Protein AF-A0A8D0H319-F1 (afdb_monomer_lite)

Foldseek 3Di:
DADDDDQDFFQKFKWFAPDQDDDDDRPDTHIDIDGDPDPVPTDGLVVSQVVNVVVRTGFADDQDPVVVVVVVVVLVVCVVVVPPPPPTDYRGQWDADPPPPPDDDDLLVRIDGNVRDPHPDHRHDVVDDPSPPPPPCVCVVCVVVVVVVVVVVVVVVVVVVVVVVVVVVVVPPDDDDDDDDDDDDDDDDDDDDD

InterPro domains:
  IPR001304 C-type lectin-like [PF00059] (44-130)
  IPR001304 C-type lectin-like [PS50041] (30-130)
  IPR001304 C-type lectin-like [SM00034] (15-154)
  IPR016186 C-type lectin-like/link domain superfamily [G3DSA:3.10.100.10] (15-141)
  IPR016187 C-type lectin fold [SSF56436] (15-132)
  IPR051505 C-type lectin domain-containing protein [PTHR14789] (16-133)

pLDDT: mean 71.06, std 17.42, range [32.75, 94.81]

Secondary structure (DSSP, 8-state):
--B---SS--SEEEEEE--S--SS-TTS-EEEEEE-SSGGG---HHHHHHHHHHTTEEEPPP--HHHHHHHHHHHHHHHHTT----S--EE-SEE--SS---S---GGGG-EETT--------BPTT--------TTHHHHHHHHHHHHHHHHHHHHHHHHHHHHHHHHHTT----------------------

Structure (mmCIF, N/CA/C/O backbone):
data_AF-A0A8D0H319-F1
#
_entry.id   AF-A0A8D0H319-F1
#
loop_
_atom_site.group_PDB
_atom_site.id
_atom_site.type_symbol
_atom_site.label_atom_id
_atom_site.label_alt_id
_atom_site.label_comp_id
_atom_site.label_asym_id
_atom_site.label_entity_id
_atom_site.label_seq_id
_atom_site.pdbx_PDB_ins_code
_atom_site.Cartn_x
_atom_site.Cartn_y
_atom_site.Cartn_z
_atom_site.occupancy
_atom_site.B_iso_or_equiv
_atom_site.auth_seq_id
_atom_site.auth_comp_id
_atom_site.auth_asym_id
_atom_site.auth_atom_id
_atom_site.pdbx_PDB_model_num
ATOM 1 N N . LEU A 1 1 ? 6.817 9.087 -1.986 1.00 65.38 1 LEU A N 1
ATOM 2 C CA . LEU A 1 1 ? 6.322 7.769 -1.561 1.00 65.38 1 LEU A CA 1
ATOM 3 C C . LEU A 1 1 ? 7.475 7.041 -0.892 1.00 65.38 1 LEU A C 1
ATOM 5 O O . LEU A 1 1 ? 8.363 6.535 -1.569 1.00 65.38 1 LEU A O 1
ATOM 9 N N . LYS A 1 2 ? 7.493 7.054 0.440 1.00 72.81 2 LYS A N 1
ATOM 10 C CA . LYS A 1 2 ? 8.379 6.196 1.229 1.00 72.81 2 LYS A CA 1
ATOM 11 C C . LYS A 1 2 ? 7.581 4.972 1.659 1.00 72.81 2 LYS A C 1
ATOM 13 O O . LYS A 1 2 ? 6.385 5.086 1.907 1.00 72.81 2 LYS A O 1
ATOM 18 N N . ILE A 1 3 ? 8.225 3.815 1.706 1.00 71.19 3 ILE A N 1
ATOM 19 C CA . ILE A 1 3 ? 7.603 2.574 2.155 1.00 71.19 3 ILE A CA 1
ATOM 20 C C . ILE A 1 3 ? 7.601 2.596 3.685 1.00 71.19 3 ILE A C 1
ATOM 22 O O . ILE A 1 3 ? 8.664 2.577 4.308 1.00 71.19 3 ILE A O 1
ATOM 26 N N . LEU A 1 4 ? 6.403 2.669 4.257 1.00 62.06 4 LEU A N 1
ATOM 27 C CA . LEU A 1 4 ? 6.129 2.711 5.688 1.00 62.06 4 LEU A CA 1
ATOM 28 C C . LEU A 1 4 ? 5.144 1.581 6.010 1.00 62.06 4 LEU A C 1
ATOM 30 O O . LEU A 1 4 ? 4.161 1.406 5.293 1.00 62.06 4 LEU A O 1
ATOM 34 N N . LEU A 1 5 ? 5.420 0.798 7.055 1.00 60.03 5 LEU A N 1
ATOM 35 C CA . LEU A 1 5 ? 4.689 -0.438 7.368 1.00 60.03 5 LEU A CA 1
ATOM 36 C C . LEU A 1 5 ? 3.999 -0.381 8.739 1.00 60.03 5 LEU A C 1
ATOM 38 O O . LEU A 1 5 ? 3.930 -1.371 9.467 1.00 60.03 5 LEU A O 1
ATOM 42 N N . LEU A 1 6 ? 3.476 0.792 9.102 1.00 50.75 6 LEU A N 1
ATOM 43 C CA . LEU A 1 6 ? 2.719 0.960 10.340 1.00 50.75 6 LEU A CA 1
ATOM 44 C C . LEU A 1 6 ? 1.409 0.156 10.312 1.00 50.75 6 LEU A C 1
ATOM 46 O O . LEU A 1 6 ? 0.763 0.013 9.282 1.00 50.75 6 LEU A O 1
ATOM 50 N N . TYR A 1 7 ? 0.984 -0.341 11.472 1.00 49.44 7 TYR A N 1
ATOM 51 C CA . TYR A 1 7 ? -0.141 -1.279 11.613 1.00 49.44 7 TYR A CA 1
ATOM 52 C C . TYR A 1 7 ? -1.536 -0.605 11.643 1.00 49.44 7 TYR A C 1
ATOM 54 O O . TYR A 1 7 ? -2.488 -1.150 12.196 1.00 49.44 7 TYR A O 1
ATOM 62 N N . TYR A 1 8 ? -1.672 0.610 11.108 1.00 51.69 8 TYR A N 1
ATOM 63 C CA . TYR A 1 8 ? -2.900 1.414 11.206 1.00 51.69 8 TYR A CA 1
ATOM 64 C C . TYR A 1 8 ? -3.661 1.455 9.878 1.00 51.69 8 TYR A C 1
ATOM 66 O O . TYR A 1 8 ? -3.083 1.221 8.829 1.00 51.69 8 TYR A O 1
ATOM 74 N N . ALA A 1 9 ? -4.968 1.732 9.898 1.00 54.22 9 ALA A N 1
ATOM 75 C CA . ALA A 1 9 ? -5.776 1.772 8.677 1.00 54.22 9 ALA A CA 1
ATOM 76 C C . ALA A 1 9 ? -5.385 2.964 7.777 1.00 54.22 9 ALA A C 1
ATOM 78 O O . ALA A 1 9 ? -5.562 4.126 8.158 1.00 54.22 9 ALA A O 1
ATOM 79 N N . PHE A 1 10 ? -4.874 2.670 6.578 1.00 60.41 10 PHE A N 1
ATOM 80 C CA . PHE A 1 10 ? -4.365 3.668 5.633 1.00 60.41 10 PHE A CA 1
ATOM 81 C C . PHE A 1 10 ? -5.505 4.446 4.956 1.00 60.41 10 PHE A C 1
ATOM 83 O O . PHE A 1 10 ? -6.653 4.000 4.883 1.00 60.41 10 PHE A O 1
ATOM 90 N N . TYR A 1 11 ? -5.188 5.647 4.473 1.00 61.09 11 TYR A N 1
ATOM 91 C CA . TYR A 1 11 ? -6.166 6.608 3.944 1.00 61.09 11 TYR A CA 1
ATOM 92 C C . TYR A 1 11 ? -6.635 6.254 2.524 1.00 61.09 11 TYR A C 1
ATOM 94 O O . TYR A 1 11 ? -7.685 6.715 2.067 1.00 61.09 11 TYR A O 1
ATOM 102 N N . ALA A 1 12 ? -5.844 5.449 1.817 1.00 67.88 12 ALA A N 1
ATOM 103 C CA . ALA A 1 12 ? -6.064 5.077 0.433 1.00 67.88 12 ALA A CA 1
ATOM 104 C C . ALA A 1 12 ? -5.345 3.775 0.072 1.00 67.88 12 ALA A C 1
ATOM 106 O O . ALA A 1 12 ? -4.481 3.292 0.802 1.00 67.88 12 ALA A O 1
ATOM 107 N N . LEU A 1 13 ? -5.672 3.249 -1.104 1.00 81.12 13 LEU A N 1
ATOM 108 C CA . LEU A 1 13 ? -4.953 2.161 -1.759 1.00 81.12 13 LEU A CA 1
ATOM 109 C C . LEU A 1 13 ? -4.590 2.551 -3.193 1.00 81.12 13 LEU A C 1
ATOM 111 O O . LEU A 1 13 ? -5.283 3.352 -3.830 1.00 81.12 13 LEU A O 1
ATOM 115 N N . LEU A 1 14 ? -3.484 1.996 -3.681 1.00 80.19 14 LEU A N 1
ATOM 116 C CA . LEU A 1 14 ? -2.941 2.257 -5.007 1.00 80.19 14 LEU A CA 1
ATOM 117 C C . LEU A 1 14 ? -2.775 0.928 -5.747 1.00 80.19 14 LEU A C 1
ATOM 119 O O . LEU A 1 14 ? -1.903 0.123 -5.421 1.00 80.19 14 LEU A O 1
ATOM 123 N N . CYS A 1 15 ? -3.633 0.701 -6.740 1.00 85.31 15 CYS A N 1
ATOM 124 C CA . CYS A 1 15 ? -3.615 -0.495 -7.570 1.00 85.31 15 CYS A CA 1
ATOM 125 C C . CYS A 1 15 ? -2.790 -0.266 -8.838 1.00 85.31 15 CYS A C 1
ATOM 127 O O . CYS A 1 15 ? -2.981 0.744 -9.521 1.00 85.31 15 CYS A O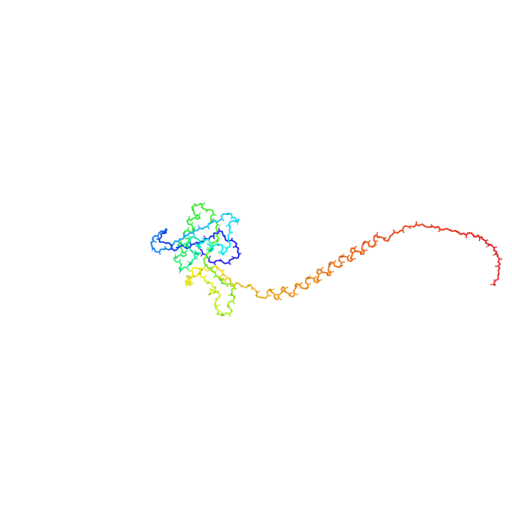 1
ATOM 129 N N . SER A 1 16 ? -1.960 -1.240 -9.211 1.00 80.50 16 SER A N 1
ATOM 130 C CA . SER A 1 16 ? -1.512 -1.416 -10.591 1.00 80.50 16 SER A CA 1
ATOM 131 C C . SER A 1 16 ? -2.492 -2.339 -11.329 1.00 80.50 16 SER A C 1
ATOM 133 O O . SER A 1 16 ? -2.863 -3.396 -10.821 1.00 80.50 16 SER A O 1
ATOM 135 N N . GLN A 1 17 ? -2.942 -1.969 -12.529 1.00 76.06 17 GLN A N 1
ATOM 136 C CA . GLN A 1 17 ? -3.758 -2.851 -13.377 1.00 76.06 17 GLN A CA 1
ATOM 137 C C . GLN A 1 17 ? -2.939 -3.370 -14.562 1.00 76.06 17 GLN A C 1
ATOM 139 O O . GLN A 1 17 ? -2.165 -2.637 -15.178 1.00 76.06 17 GLN A O 1
ATOM 144 N N . LYS A 1 18 ? -3.160 -4.635 -14.934 1.00 60.38 18 LYS A N 1
ATOM 145 C CA . LYS A 1 18 ? -2.538 -5.277 -16.108 1.00 60.38 18 LYS A CA 1
ATOM 146 C C . LYS A 1 18 ? -3.362 -5.029 -17.386 1.00 60.38 18 LYS A C 1
ATOM 148 O O . LYS A 1 18 ? -3.588 -5.943 -18.171 1.00 60.38 18 LYS A O 1
ATOM 153 N N . SER A 1 19 ? -3.844 -3.797 -17.569 1.00 50.00 19 SER A N 1
ATOM 154 C CA . SER A 1 19 ? -4.637 -3.372 -18.732 1.00 50.00 19 SER A CA 1
ATOM 155 C C . SER A 1 19 ? -3.771 -2.650 -19.770 1.00 50.00 19 SER A C 1
ATOM 157 O O . SER A 1 19 ? -2.810 -1.966 -19.425 1.00 50.00 19 SER A O 1
ATOM 159 N N . PHE A 1 20 ? -4.131 -2.782 -21.049 1.00 50.00 20 PHE A N 1
ATOM 160 C CA . PHE A 1 20 ? -3.401 -2.216 -22.190 1.00 50.00 20 PHE A CA 1
ATOM 161 C C . PHE A 1 20 ? -3.622 -0.703 -22.406 1.00 50.00 20 PHE A C 1
ATOM 163 O O . PHE A 1 20 ? -3.034 -0.134 -23.325 1.00 50.00 20 PHE A O 1
ATOM 170 N N . VAL A 1 21 ? -4.477 -0.043 -21.611 1.00 49.88 21 VAL A N 1
ATOM 171 C CA . VAL A 1 21 ? -4.874 1.364 -21.817 1.00 49.88 21 VAL A CA 1
ATOM 172 C C . VAL A 1 21 ? -4.879 2.143 -20.502 1.00 49.88 21 VAL A C 1
ATOM 174 O O . VAL A 1 21 ? -5.830 2.020 -19.737 1.00 49.88 21 VAL A O 1
ATOM 177 N N . CYS A 1 22 ? -3.875 3.004 -20.285 1.00 62.47 22 CYS A N 1
ATOM 178 C CA . CYS A 1 22 ? -3.879 4.034 -19.235 1.00 62.47 22 CYS A CA 1
ATOM 179 C C . CYS A 1 22 ? -3.108 5.309 -19.607 1.00 62.47 22 CYS A C 1
ATOM 181 O O . CYS A 1 22 ? -2.434 5.377 -20.634 1.00 62.47 22 CYS A O 1
ATOM 183 N N . TYR A 1 23 ? -3.257 6.330 -18.752 1.00 49.00 23 TYR A N 1
ATOM 184 C CA . TYR A 1 23 ? -2.678 7.673 -18.865 1.00 49.00 23 TYR A CA 1
ATOM 185 C C . TYR A 1 23 ? -1.184 7.667 -19.252 1.00 49.00 23 TYR A C 1
ATOM 187 O O . TYR A 1 23 ? -0.314 7.475 -18.408 1.00 49.00 23 TYR A O 1
ATOM 195 N N . GLY A 1 24 ? -0.891 7.982 -20.517 1.00 52.31 24 GLY A N 1
ATOM 196 C CA . GLY A 1 24 ? 0.459 8.320 -20.980 1.00 52.31 24 GLY A CA 1
ATOM 197 C C . GLY A 1 24 ? 1.301 7.153 -21.508 1.00 52.31 24 GLY A C 1
ATOM 198 O O . GLY A 1 24 ? 2.226 6.691 -20.842 1.00 52.31 24 GLY A O 1
ATOM 199 N N . ASN A 1 25 ? 1.077 6.831 -22.788 1.00 53.78 25 ASN A N 1
ATOM 200 C CA . ASN A 1 25 ? 1.896 5.979 -23.663 1.00 53.78 25 ASN A CA 1
ATOM 201 C C . ASN A 1 25 ? 2.034 4.499 -23.243 1.00 53.78 25 ASN A C 1
ATOM 203 O O . ASN A 1 25 ? 2.147 4.146 -22.075 1.00 53.78 25 ASN A O 1
ATOM 207 N N . SER A 1 26 ? 2.129 3.617 -24.240 1.00 56.34 26 SER A N 1
ATOM 208 C CA . SER A 1 26 ? 2.144 2.144 -24.133 1.00 56.34 26 SER A CA 1
ATOM 209 C C . SER A 1 26 ? 3.380 1.515 -23.452 1.00 56.34 26 SER A C 1
ATOM 211 O O . SER A 1 26 ? 3.696 0.353 -23.694 1.00 56.34 26 SER A O 1
ATOM 213 N N . ARG A 1 27 ? 4.103 2.271 -22.616 1.00 60.62 27 ARG A N 1
ATOM 214 C CA . ARG A 1 27 ? 5.290 1.823 -21.864 1.00 60.62 27 ARG A CA 1
ATOM 215 C C . ARG A 1 27 ? 5.085 1.746 -20.349 1.00 60.62 27 ARG A C 1
ATOM 217 O O . ARG A 1 27 ? 5.950 1.192 -19.680 1.00 60.62 27 ARG A O 1
ATOM 224 N N . HIS A 1 28 ? 3.988 2.283 -19.814 1.00 63.69 28 HIS A N 1
ATOM 225 C CA . HIS A 1 28 ? 3.706 2.271 -18.376 1.00 63.69 28 HIS A CA 1
ATOM 226 C C . HIS A 1 28 ? 2.444 1.451 -18.080 1.00 63.69 28 HIS A C 1
ATOM 228 O O . HIS A 1 28 ? 1.489 1.519 -18.860 1.00 63.69 28 HIS A O 1
ATOM 234 N N . PRO A 1 29 ? 2.415 0.675 -16.982 1.00 68.31 29 PRO A N 1
ATOM 235 C CA . PRO A 1 29 ? 1.207 -0.011 -16.557 1.00 68.31 29 PRO A CA 1
ATOM 236 C C . PRO A 1 29 ? 0.161 0.987 -16.044 1.00 68.31 29 PRO A C 1
ATOM 238 O O . PRO A 1 29 ? 0.439 2.152 -15.759 1.00 68.31 29 PRO A O 1
ATOM 241 N N . CYS A 1 30 ? -1.070 0.509 -15.923 1.00 79.38 30 CYS A N 1
ATOM 242 C CA . CYS A 1 30 ? -2.172 1.282 -15.376 1.00 79.38 30 CYS A CA 1
ATOM 243 C C . CYS A 1 30 ? -2.041 1.507 -13.872 1.00 79.38 30 CYS A C 1
ATOM 245 O O . CYS A 1 30 ? -1.758 0.556 -13.147 1.00 79.38 30 CYS A O 1
ATOM 247 N N . TYR A 1 31 ? -2.388 2.705 -13.394 1.00 83.12 31 TYR A N 1
ATOM 248 C CA . TYR A 1 31 ? -2.480 3.014 -11.965 1.00 83.12 31 TYR A CA 1
ATOM 249 C C . TYR A 1 31 ? -3.856 3.587 -11.607 1.00 83.12 31 TYR A C 1
ATOM 251 O O . TYR A 1 31 ? -4.344 4.508 -12.264 1.00 83.12 31 TYR A O 1
ATOM 259 N N . LYS A 1 32 ? -4.469 3.061 -10.541 1.00 83.88 32 LYS A N 1
ATOM 260 C CA . LYS A 1 32 ? -5.752 3.519 -9.983 1.00 83.88 32 LYS A CA 1
ATOM 261 C C . LYS A 1 32 ? -5.588 3.780 -8.487 1.00 83.88 32 LYS A C 1
ATOM 263 O O . LYS A 1 32 ? -5.103 2.918 -7.761 1.00 83.88 32 LYS A O 1
ATOM 268 N N . ILE A 1 33 ? -6.019 4.952 -8.027 1.00 80.50 33 ILE A N 1
ATOM 269 C CA . ILE A 1 33 ? -6.049 5.319 -6.604 1.00 80.50 33 ILE A CA 1
ATOM 270 C C . ILE A 1 33 ? -7.496 5.249 -6.124 1.00 80.50 33 ILE A C 1
ATOM 272 O O . ILE A 1 33 ? -8.379 5.822 -6.763 1.00 80.50 33 ILE A O 1
ATOM 276 N N . ALA A 1 34 ? -7.735 4.604 -4.984 1.00 79.56 34 ALA A N 1
ATOM 277 C CA . ALA A 1 34 ? -8.986 4.732 -4.244 1.00 79.56 34 ALA A CA 1
ATOM 278 C C . ALA A 1 34 ? -8.697 5.403 -2.896 1.00 79.56 34 ALA A C 1
ATOM 280 O O . ALA A 1 34 ? -7.918 4.882 -2.100 1.00 79.56 34 ALA A O 1
ATOM 281 N N . TYR A 1 35 ? -9.301 6.571 -2.664 1.00 76.25 35 TYR A N 1
ATOM 282 C CA . TYR A 1 35 ? -9.123 7.386 -1.460 1.00 76.25 35 TYR A CA 1
ATOM 283 C C . TYR A 1 35 ? -10.417 7.425 -0.640 1.00 76.25 35 TYR A C 1
ATOM 285 O O . TYR A 1 35 ? -11.501 7.621 -1.195 1.00 76.25 35 TYR A O 1
ATOM 293 N N . PHE A 1 36 ? -10.303 7.268 0.680 1.00 74.12 36 PHE A N 1
ATOM 294 C CA . PHE A 1 36 ? -11.441 7.190 1.594 1.00 74.12 36 PHE A CA 1
ATOM 295 C C . PHE A 1 36 ? -11.403 8.349 2.602 1.00 74.12 36 PHE A C 1
ATOM 297 O O . PHE A 1 36 ? -10.710 8.293 3.618 1.00 74.12 36 PHE A O 1
ATOM 304 N N . GLN A 1 37 ? -12.183 9.403 2.317 1.00 69.56 37 GLN A N 1
ATOM 305 C CA . GLN A 1 37 ? -12.374 10.542 3.231 1.00 69.56 37 GLN A CA 1
ATOM 306 C C . GLN A 1 37 ? -12.919 10.085 4.591 1.00 69.56 37 GLN A C 1
ATOM 308 O O . GLN A 1 37 ? -12.408 10.481 5.638 1.00 69.56 37 GLN A O 1
ATOM 313 N N . ASP A 1 38 ? -13.937 9.225 4.566 1.00 71.69 38 ASP A N 1
ATOM 314 C CA . ASP A 1 38 ? -14.561 8.670 5.762 1.00 71.69 38 ASP A CA 1
ATOM 315 C C . ASP A 1 38 ? -13.682 7.579 6.395 1.00 71.69 38 ASP A C 1
ATOM 317 O O . ASP A 1 38 ? -13.309 6.599 5.744 1.00 71.69 38 ASP A O 1
ATOM 321 N N . LEU A 1 39 ? -13.400 7.740 7.691 1.00 72.12 39 LEU A N 1
ATOM 322 C CA . LEU A 1 39 ? -12.718 6.762 8.540 1.00 72.12 39 LEU A CA 1
ATOM 323 C C . LEU A 1 39 ? -13.411 5.392 8.519 1.00 72.12 39 LEU A C 1
ATOM 325 O O . LEU A 1 39 ? -12.718 4.378 8.518 1.00 72.12 39 LEU A O 1
ATOM 329 N N . SER A 1 40 ? -14.748 5.353 8.446 1.00 76.25 40 SER A N 1
ATOM 330 C CA . SER A 1 40 ? -15.532 4.108 8.435 1.00 76.25 40 SER A CA 1
ATOM 331 C C . SER A 1 40 ? -15.296 3.246 7.188 1.00 76.25 40 SER A C 1
ATOM 333 O O . SER A 1 40 ? -15.541 2.042 7.204 1.00 76.25 40 SER A O 1
ATOM 335 N N . ARG A 1 41 ? -14.804 3.865 6.106 1.00 77.31 41 ARG A N 1
ATOM 336 C CA . ARG A 1 41 ? -14.565 3.234 4.803 1.00 77.31 41 ARG A CA 1
ATOM 337 C C . ARG A 1 41 ? -13.104 2.862 4.569 1.00 77.31 41 ARG A C 1
ATOM 339 O O . ARG A 1 41 ? -12.782 2.362 3.493 1.00 77.31 41 ARG A O 1
ATOM 346 N N . ARG A 1 42 ? -12.218 3.124 5.534 1.00 81.50 42 ARG A N 1
ATOM 347 C CA . ARG A 1 42 ? -10.820 2.692 5.459 1.00 81.50 42 ARG A CA 1
ATOM 348 C C . ARG A 1 42 ? -10.730 1.200 5.718 1.00 81.50 42 ARG A C 1
ATOM 350 O O . ARG A 1 42 ? -11.482 0.642 6.509 1.00 81.50 42 ARG A O 1
ATOM 357 N N . VAL A 1 43 ? -9.793 0.570 5.029 1.00 83.31 43 VAL A N 1
ATOM 358 C CA . VAL A 1 43 ? -9.690 -0.884 4.944 1.00 83.31 43 VAL A CA 1
ATOM 359 C C . VAL A 1 43 ? -8.303 -1.355 5.370 1.00 83.31 43 VAL A C 1
ATOM 361 O O . VAL A 1 43 ? -7.327 -0.604 5.281 1.00 83.31 43 VAL A O 1
ATOM 364 N N . GLY A 1 44 ? -8.214 -2.594 5.852 1.00 86.06 44 GLY A N 1
ATOM 365 C CA . GLY A 1 44 ? -6.942 -3.246 6.138 1.00 86.06 44 GLY A CA 1
ATOM 366 C C . GLY A 1 44 ? -6.198 -3.642 4.861 1.00 86.06 44 GLY A C 1
ATOM 367 O O . GLY A 1 44 ? -6.676 -3.453 3.740 1.00 86.06 44 GLY A O 1
ATOM 368 N N . PHE A 1 45 ? -4.997 -4.195 5.033 1.00 86.50 45 PHE A N 1
ATOM 369 C CA . PHE A 1 45 ? -4.141 -4.596 3.916 1.00 86.50 45 PHE A CA 1
ATOM 370 C C . PHE A 1 45 ? -4.796 -5.664 3.023 1.00 86.50 45 PHE A C 1
ATOM 372 O O . PHE A 1 45 ? -4.691 -5.600 1.799 1.00 86.50 45 PHE A O 1
ATOM 379 N N . GLN A 1 46 ? -5.469 -6.653 3.623 1.00 88.88 46 GLN A N 1
ATOM 380 C CA . GLN A 1 46 ? -6.049 -7.781 2.884 1.00 88.88 46 GLN A CA 1
ATOM 381 C C . GLN A 1 46 ? -7.274 -7.351 2.078 1.00 88.88 46 GLN A C 1
ATOM 383 O O . GLN A 1 46 ? -7.417 -7.713 0.915 1.00 88.88 46 GLN A O 1
ATOM 388 N N . GLU A 1 47 ? -8.117 -6.506 2.660 1.00 89.88 47 GLU A N 1
ATOM 389 C CA . GLU A 1 47 ? -9.272 -5.914 1.996 1.00 89.88 47 GLU A CA 1
ATOM 390 C C . GLU A 1 47 ? -8.831 -4.959 0.873 1.00 89.88 47 GLU A C 1
ATOM 392 O O . GLU A 1 47 ? -9.414 -4.964 -0.212 1.00 89.88 47 GLU A O 1
ATOM 397 N N . ALA A 1 48 ? -7.758 -4.184 1.087 1.00 89.31 48 ALA A N 1
ATOM 398 C CA . ALA A 1 48 ? -7.171 -3.333 0.053 1.00 89.31 48 ALA A CA 1
ATOM 399 C C . ALA A 1 48 ? -6.606 -4.149 -1.122 1.00 89.31 48 ALA A C 1
ATOM 401 O O . ALA A 1 48 ? -6.800 -3.791 -2.286 1.00 89.31 48 ALA A O 1
ATOM 402 N N . ARG A 1 49 ? -5.945 -5.272 -0.817 1.00 91.12 49 ARG A N 1
ATOM 403 C CA . ARG A 1 49 ? -5.467 -6.242 -1.805 1.00 91.12 49 ARG A CA 1
ATOM 404 C C . ARG A 1 49 ? -6.626 -6.808 -2.622 1.00 91.12 49 ARG A C 1
ATOM 406 O O . ARG A 1 49 ? -6.595 -6.727 -3.849 1.00 91.12 49 ARG A O 1
ATOM 413 N N . GLN A 1 50 ? -7.651 -7.317 -1.943 1.00 92.38 50 GLN A N 1
ATOM 414 C CA . GLN A 1 50 ? -8.826 -7.907 -2.574 1.00 92.38 50 GLN A CA 1
ATOM 415 C C . GLN A 1 50 ? -9.560 -6.896 -3.470 1.00 92.38 50 GLN A C 1
ATOM 417 O O . GLN A 1 50 ? -9.995 -7.254 -4.560 1.00 92.38 50 GLN A O 1
ATOM 422 N N . ALA A 1 51 ? -9.649 -5.624 -3.064 1.00 90.12 51 ALA A N 1
ATOM 423 C CA . ALA A 1 51 ? -10.245 -4.568 -3.882 1.00 90.12 51 ALA A CA 1
ATOM 424 C C . ALA A 1 51 ? -9.508 -4.374 -5.223 1.00 90.12 51 ALA A C 1
ATOM 426 O O . ALA A 1 51 ? -10.157 -4.286 -6.266 1.00 90.12 51 ALA A O 1
ATOM 427 N N . CYS A 1 52 ? -8.169 -4.372 -5.225 1.00 89.75 52 CYS A N 1
ATOM 428 C CA . CYS A 1 52 ? -7.398 -4.311 -6.470 1.00 89.75 52 CYS A CA 1
ATOM 429 C C . CYS A 1 52 ? -7.547 -5.578 -7.327 1.00 89.75 52 CYS A C 1
ATOM 431 O O . CYS A 1 52 ? -7.602 -5.473 -8.551 1.00 89.75 52 CYS A O 1
ATOM 433 N N . GLU A 1 53 ? -7.612 -6.760 -6.705 1.00 92.19 53 GLU A N 1
ATOM 434 C CA . GLU A 1 53 ? -7.780 -8.044 -7.404 1.00 92.19 53 GLU A CA 1
ATOM 435 C C . GLU A 1 53 ? -9.167 -8.157 -8.071 1.00 92.19 53 GLU A C 1
ATOM 437 O O . GLU A 1 53 ? -9.259 -8.604 -9.215 1.00 92.19 53 GLU A O 1
ATOM 442 N N . ILE A 1 54 ? -10.234 -7.668 -7.421 1.00 90.12 54 ILE A N 1
ATOM 443 C CA . ILE A 1 54 ? -11.593 -7.567 -7.996 1.00 90.12 54 ILE A CA 1
ATOM 444 C C . ILE A 1 54 ? -11.612 -6.654 -9.235 1.00 90.12 54 ILE A C 1
ATOM 446 O O . ILE A 1 54 ? -12.278 -6.962 -10.221 1.00 90.12 54 ILE A O 1
ATOM 450 N N . ASP A 1 55 ? -10.843 -5.563 -9.212 1.00 86.88 55 ASP A N 1
ATOM 451 C CA . ASP A 1 55 ? -10.669 -4.628 -10.332 1.00 86.88 55 ASP A CA 1
ATOM 452 C C . ASP A 1 55 ? -9.746 -5.163 -11.459 1.00 86.88 55 ASP A C 1
ATOM 454 O O . ASP A 1 55 ? -9.381 -4.409 -12.367 1.00 86.88 55 ASP A O 1
ATOM 458 N N . GLY A 1 56 ? -9.320 -6.434 -11.414 1.00 88.06 56 GLY A N 1
ATOM 459 C CA . GLY A 1 56 ? -8.416 -7.036 -12.407 1.00 88.06 56 GLY A CA 1
ATOM 460 C C . GLY A 1 56 ? -6.963 -6.541 -12.326 1.00 88.06 56 GLY A C 1
ATOM 461 O O . GLY A 1 56 ? -6.201 -6.655 -13.291 1.00 88.06 56 GLY A O 1
ATOM 462 N N . GLY A 1 57 ? -6.577 -5.958 -11.191 1.00 88.88 57 GLY A N 1
ATOM 463 C CA . GLY A 1 57 ? -5.227 -5.493 -10.896 1.00 88.88 57 GLY A CA 1
ATOM 464 C C . GLY A 1 57 ? -4.603 -6.200 -9.694 1.00 88.88 57 GLY A C 1
ATOM 465 O O . GLY A 1 57 ? -4.974 -7.307 -9.319 1.00 88.88 57 GLY A O 1
ATOM 466 N N . ALA A 1 58 ? -3.626 -5.536 -9.090 1.00 91.75 58 ALA A N 1
ATOM 467 C CA . ALA A 1 58 ? -3.025 -5.879 -7.808 1.00 91.75 58 ALA A CA 1
ATOM 468 C C . ALA A 1 58 ? -2.655 -4.580 -7.074 1.00 91.75 58 ALA A C 1
ATOM 470 O O . ALA A 1 58 ? -2.648 -3.508 -7.680 1.00 91.75 58 ALA A O 1
ATOM 471 N N . LEU A 1 59 ? -2.335 -4.643 -5.781 1.00 92.19 59 LEU A N 1
ATOM 472 C CA . LEU A 1 59 ? -1.697 -3.504 -5.111 1.00 92.19 59 LEU A CA 1
ATOM 473 C C . LEU A 1 59 ? -0.323 -3.222 -5.744 1.00 92.19 59 LEU A C 1
ATOM 475 O O . LEU A 1 59 ? 0.395 -4.152 -6.114 1.00 92.19 59 LEU A O 1
ATOM 479 N N . LEU A 1 60 ? 0.044 -1.943 -5.846 1.00 91.31 60 LEU A N 1
ATOM 480 C CA . LEU A 1 60 ? 1.219 -1.480 -6.587 1.00 91.31 60 LEU A CA 1
ATOM 481 C C . LEU A 1 60 ? 2.527 -2.161 -6.154 1.00 91.31 60 LEU A C 1
ATOM 483 O O . LEU A 1 60 ? 2.951 -2.026 -5.006 1.00 91.31 60 LEU A O 1
ATOM 487 N N . SER A 1 61 ? 3.219 -2.774 -7.113 1.00 90.75 61 SER A N 1
ATOM 488 C CA . SER A 1 61 ? 4.648 -3.082 -7.031 1.00 90.75 61 SER A CA 1
ATOM 489 C C . SER A 1 61 ? 5.491 -1.891 -7.487 1.00 90.75 61 SER A C 1
ATOM 491 O O . SER A 1 61 ? 5.187 -1.332 -8.535 1.00 90.75 61 SER A O 1
ATOM 493 N N . LEU A 1 62 ? 6.582 -1.554 -6.793 1.00 88.31 62 LEU A N 1
ATOM 494 C CA . LEU A 1 62 ? 7.579 -0.605 -7.310 1.00 88.31 62 LEU A CA 1
ATOM 495 C C . LEU A 1 62 ? 8.772 -1.357 -7.908 1.00 88.31 62 LEU A C 1
ATOM 497 O O . LEU A 1 62 ? 9.430 -2.143 -7.223 1.00 88.31 62 LEU A O 1
ATOM 501 N N . GLN A 1 63 ? 9.072 -1.097 -9.177 1.00 87.31 63 GLN A N 1
ATOM 502 C CA . GLN A 1 63 ? 10.140 -1.734 -9.951 1.00 87.31 63 GLN A CA 1
ATOM 503 C C . GLN A 1 63 ? 11.379 -0.845 -10.110 1.00 87.31 63 GLN A C 1
ATOM 505 O O . GLN A 1 63 ? 12.478 -1.358 -10.311 1.00 87.31 63 GLN A O 1
ATOM 510 N N . SER A 1 64 ? 11.231 0.481 -10.009 1.00 88.50 64 SER A N 1
ATOM 511 C CA . SER A 1 64 ? 12.343 1.427 -10.169 1.00 88.50 64 SER A CA 1
ATOM 512 C C . SER A 1 64 ? 12.104 2.783 -9.496 1.00 88.50 64 SER A C 1
ATOM 514 O O . SER A 1 64 ? 10.969 3.182 -9.233 1.00 88.50 64 SER A O 1
ATOM 516 N N . GLU A 1 65 ? 13.184 3.546 -9.315 1.00 90.06 65 GLU A N 1
ATOM 517 C CA . GLU A 1 65 ? 13.132 4.947 -8.877 1.00 90.06 65 GLU A CA 1
ATOM 518 C C . GLU A 1 65 ? 12.358 5.840 -9.868 1.00 90.06 65 GLU A C 1
ATOM 520 O O . GLU A 1 65 ? 11.673 6.778 -9.464 1.00 90.06 65 GLU A O 1
ATOM 525 N N . ALA A 1 66 ? 12.428 5.539 -11.170 1.00 87.50 66 ALA A N 1
ATOM 526 C CA . ALA A 1 66 ? 11.701 6.274 -12.205 1.00 87.50 66 ALA A CA 1
ATOM 527 C C . ALA A 1 66 ? 10.180 6.071 -12.089 1.00 87.50 66 ALA A C 1
ATOM 529 O O . ALA A 1 66 ? 9.423 7.039 -12.156 1.00 87.50 66 ALA A O 1
ATOM 530 N N . GLU A 1 67 ? 9.740 4.833 -11.847 1.00 86.25 67 GLU A N 1
ATOM 531 C CA . GLU A 1 67 ? 8.338 4.519 -11.556 1.00 86.25 67 GLU A CA 1
ATOM 532 C C . GLU A 1 67 ? 7.875 5.198 -10.263 1.00 86.25 67 GLU A C 1
ATOM 534 O O . GLU A 1 67 ? 6.824 5.835 -10.243 1.00 86.25 67 GLU A O 1
ATOM 539 N N . GLN A 1 68 ? 8.682 5.152 -9.198 1.00 86.75 68 GLN A N 1
ATOM 540 C CA . GLN A 1 68 ? 8.342 5.841 -7.956 1.00 86.75 68 GLN A CA 1
ATOM 541 C C . GLN A 1 68 ? 8.157 7.351 -8.168 1.00 86.75 68 GLN A C 1
ATOM 543 O O . GLN A 1 68 ? 7.168 7.908 -7.697 1.00 86.75 68 GLN A O 1
ATOM 548 N N . LYS A 1 69 ? 9.059 8.012 -8.906 1.00 87.12 69 LYS A N 1
ATOM 549 C CA . LYS A 1 69 ? 8.946 9.444 -9.232 1.00 87.12 69 LYS A CA 1
ATOM 550 C C . LYS A 1 69 ? 7.698 9.754 -10.063 1.00 87.12 69 LYS A C 1
ATOM 552 O O . LYS A 1 69 ? 7.069 10.789 -9.851 1.00 87.12 69 LYS A O 1
ATOM 557 N N . LEU A 1 70 ? 7.303 8.865 -10.979 1.00 85.56 70 LEU A N 1
ATOM 558 C CA . LEU A 1 70 ? 6.046 8.982 -11.727 1.00 85.56 70 LEU A CA 1
ATOM 559 C C . LEU A 1 70 ? 4.842 8.962 -10.773 1.00 85.56 70 LEU A C 1
ATOM 561 O O . LEU A 1 70 ? 4.007 9.866 -10.830 1.00 85.56 70 LEU A O 1
ATOM 565 N N . ILE A 1 71 ? 4.789 7.988 -9.859 1.00 84.19 71 ILE A N 1
ATOM 566 C CA . ILE A 1 71 ? 3.729 7.875 -8.848 1.00 84.19 71 ILE A CA 1
ATOM 567 C C . ILE A 1 71 ? 3.711 9.096 -7.917 1.00 84.19 71 ILE A C 1
ATOM 569 O O . ILE A 1 71 ? 2.653 9.668 -7.674 1.00 84.19 71 ILE A O 1
ATOM 573 N N . GLU A 1 72 ? 4.866 9.553 -7.437 1.00 84.00 72 GLU A N 1
ATOM 574 C CA . GLU A 1 72 ? 4.982 10.751 -6.595 1.00 84.00 72 GLU A CA 1
ATOM 575 C C . GLU A 1 72 ? 4.434 12.005 -7.280 1.00 84.00 72 GLU A C 1
ATOM 577 O O . GLU A 1 72 ? 3.665 12.751 -6.673 1.00 84.00 72 GLU A O 1
ATOM 582 N N . ASN A 1 73 ? 4.773 12.211 -8.553 1.00 83.25 73 ASN A N 1
ATOM 583 C CA . ASN A 1 73 ? 4.265 13.331 -9.339 1.00 83.25 73 ASN A CA 1
ATOM 584 C C . ASN A 1 73 ? 2.749 13.220 -9.581 1.00 83.25 73 ASN A C 1
ATOM 586 O O . ASN A 1 73 ? 2.040 14.223 -9.494 1.00 83.25 73 ASN A O 1
ATOM 590 N N . MET A 1 74 ? 2.233 12.011 -9.835 1.00 80.31 74 MET A N 1
ATOM 591 C CA . MET A 1 74 ? 0.793 11.756 -9.966 1.00 80.31 74 MET A CA 1
ATOM 592 C C . MET A 1 74 ? 0.041 12.103 -8.673 1.00 80.31 74 MET A C 1
ATOM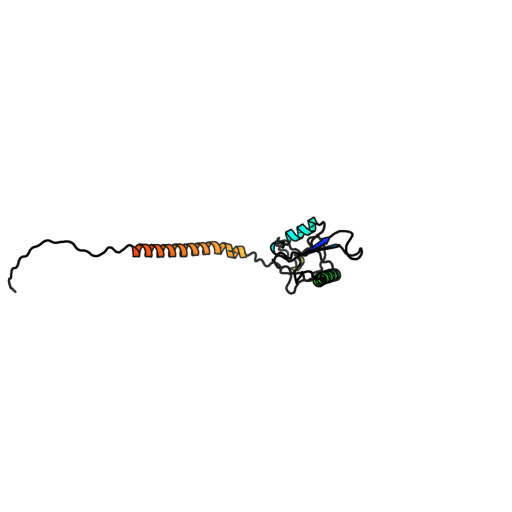 594 O O . MET A 1 74 ? -0.956 12.824 -8.723 1.00 80.31 74 MET A O 1
ATOM 598 N N . LEU A 1 75 ? 0.545 11.655 -7.519 1.00 79.31 75 LEU A N 1
ATOM 599 C CA . LEU A 1 75 ? -0.030 11.956 -6.205 1.00 79.31 75 LEU A CA 1
ATOM 600 C C . LEU A 1 75 ? -0.026 13.465 -5.920 1.00 79.31 75 LEU A C 1
ATOM 602 O O . LEU A 1 75 ? -1.071 14.027 -5.597 1.00 79.31 75 LEU A O 1
ATOM 606 N N . GLN A 1 76 ? 1.103 14.150 -6.135 1.00 79.38 76 GLN A N 1
ATOM 607 C CA . GLN A 1 76 ? 1.193 15.604 -5.950 1.00 79.38 76 GLN A CA 1
ATOM 608 C C . GLN A 1 76 ? 0.216 16.386 -6.837 1.00 79.38 76 GLN A C 1
ATOM 610 O O . GLN A 1 76 ? -0.332 17.398 -6.401 1.00 79.38 76 GLN A O 1
ATOM 615 N N . ASN A 1 77 ? -0.000 15.952 -8.081 1.00 77.81 77 ASN A N 1
ATOM 616 C CA . ASN A 1 77 ? -0.937 16.614 -8.990 1.00 77.81 77 ASN A CA 1
ATOM 617 C C . ASN A 1 77 ? -2.390 16.493 -8.504 1.00 77.81 77 ASN A C 1
ATOM 619 O O . ASN A 1 77 ? -3.146 17.455 -8.628 1.00 77.81 77 ASN A O 1
ATOM 623 N N . LEU A 1 78 ? -2.761 15.364 -7.892 1.00 73.00 78 LEU A N 1
ATOM 624 C CA . LEU A 1 78 ? -4.087 15.162 -7.297 1.00 73.00 78 LEU A CA 1
ATOM 625 C C . LEU A 1 78 ? -4.290 15.986 -6.016 1.00 73.00 78 LEU A C 1
ATOM 627 O O . LEU A 1 78 ? -5.367 16.545 -5.817 1.00 73.00 78 LEU A O 1
ATOM 631 N N . THR A 1 79 ? -3.259 16.133 -5.178 1.00 69.19 79 THR A N 1
ATOM 632 C CA . THR A 1 79 ? -3.305 17.048 -4.022 1.00 69.19 79 THR A CA 1
ATOM 633 C C . THR A 1 79 ? -3.436 18.509 -4.477 1.00 69.19 79 THR A C 1
ATOM 635 O O . THR A 1 79 ? -4.216 19.272 -3.911 1.00 69.19 79 THR A O 1
ATOM 638 N N . LYS A 1 80 ? -2.739 18.907 -5.553 1.00 69.12 80 LYS A N 1
ATOM 639 C CA . LYS A 1 80 ? -2.833 20.263 -6.134 1.00 69.12 80 LYS A CA 1
ATOM 640 C C . LYS A 1 80 ? -4.186 20.558 -6.788 1.00 69.12 80 LYS A C 1
ATOM 642 O O . LYS A 1 80 ? -4.583 21.718 -6.822 1.00 69.12 80 LYS A O 1
ATOM 647 N N . SER A 1 81 ? -4.913 19.553 -7.281 1.00 64.69 81 SER A N 1
ATOM 648 C CA . SER A 1 81 ? -6.217 19.741 -7.938 1.00 64.69 81 SER A CA 1
ATOM 649 C C . SER A 1 81 ? -7.392 19.927 -6.963 1.00 64.69 81 SER A C 1
ATOM 651 O O . SER A 1 81 ? -8.536 19.665 -7.329 1.00 64.69 81 SER A O 1
ATOM 653 N N . GLY A 1 82 ? -7.131 20.325 -5.713 1.00 54.53 82 GLY A N 1
ATOM 654 C CA . GLY A 1 82 ? -8.157 20.548 -4.689 1.00 54.53 82 GLY A CA 1
ATOM 655 C C . GLY A 1 82 ? -8.760 19.272 -4.093 1.00 54.53 82 GLY A C 1
ATOM 656 O O . GLY A 1 82 ? -9.743 19.353 -3.358 1.00 54.53 82 GLY A O 1
ATOM 657 N N . SER A 1 83 ? -8.194 18.095 -4.380 1.00 57.12 83 SER A N 1
ATOM 658 C CA . SER A 1 83 ? -8.606 16.867 -3.702 1.00 57.12 83 SER A CA 1
ATOM 659 C C . SER A 1 83 ? -8.069 16.867 -2.271 1.00 57.12 83 SER A C 1
ATOM 661 O O . SER A 1 83 ? -6.883 17.107 -2.054 1.00 57.12 83 SER A O 1
ATOM 663 N N . LEU A 1 84 ? -8.924 16.543 -1.295 1.00 54.03 84 LEU A N 1
ATOM 664 C CA . LEU A 1 84 ? -8.624 16.478 0.149 1.00 54.03 84 LEU A CA 1
ATOM 665 C C . LEU A 1 84 ? -7.649 15.344 0.551 1.00 54.03 84 LEU A C 1
ATOM 667 O O . LEU A 1 84 ? -7.660 14.880 1.687 1.00 54.03 84 LEU A O 1
ATOM 671 N N . ILE A 1 85 ? -6.785 14.900 -0.365 1.00 58.03 85 ILE A N 1
ATOM 672 C CA . ILE A 1 85 ? -5.723 13.911 -0.148 1.00 58.03 85 ILE A CA 1
ATOM 673 C C . ILE A 1 85 ? -4.562 14.602 0.590 1.00 58.03 85 ILE A C 1
ATOM 675 O O . ILE A 1 85 ? -3.492 14.856 0.036 1.00 58.03 85 ILE A O 1
ATOM 679 N N . SER A 1 86 ? -4.829 14.966 1.844 1.00 52.44 86 SER A N 1
ATOM 680 C CA . SER A 1 86 ? -3.885 15.560 2.788 1.00 52.44 86 SER A CA 1
ATOM 681 C C . SER A 1 86 ? -3.035 14.454 3.404 1.00 52.44 86 SER A C 1
ATOM 683 O O . SER A 1 86 ? -3.580 13.670 4.178 1.00 52.44 86 SER A O 1
ATOM 685 N N . ASP A 1 87 ? -1.747 14.390 3.045 1.00 57.75 87 ASP A N 1
ATOM 686 C CA . ASP A 1 87 ? -0.679 13.565 3.650 1.00 57.75 87 ASP A CA 1
ATOM 687 C C . ASP A 1 87 ? -1.087 12.146 4.097 1.00 57.75 87 ASP A C 1
ATOM 689 O O . ASP A 1 87 ? -0.623 11.620 5.106 1.00 57.75 87 ASP A O 1
ATOM 693 N N . GLY A 1 88 ? -1.985 11.515 3.342 1.00 62.28 88 GLY A N 1
ATOM 694 C CA . GLY A 1 88 ? -2.456 10.170 3.629 1.00 62.28 88 GLY A CA 1
ATOM 695 C C . GLY A 1 88 ? -1.473 9.142 3.094 1.00 62.28 88 GLY A C 1
ATOM 696 O O . GLY A 1 88 ? -1.195 9.133 1.896 1.00 62.28 88 GLY A O 1
ATOM 697 N N . ASP A 1 89 ? -0.995 8.242 3.947 1.00 74.44 89 ASP A N 1
ATOM 698 C CA . ASP A 1 89 ? -0.263 7.071 3.477 1.00 74.44 89 ASP A CA 1
ATOM 699 C C . ASP A 1 89 ? -1.179 6.152 2.638 1.00 74.44 89 ASP A C 1
ATOM 701 O O . ASP A 1 89 ? -2.386 6.027 2.895 1.00 74.44 89 ASP A O 1
ATOM 705 N N . PHE A 1 90 ? -0.586 5.471 1.652 1.00 81.75 90 PHE A N 1
ATOM 706 C CA . PHE A 1 90 ? -1.273 4.594 0.697 1.00 81.75 90 PHE A CA 1
ATOM 707 C C . PHE A 1 90 ? -0.865 3.134 0.898 1.00 81.75 90 PHE A C 1
ATOM 709 O O . PHE A 1 90 ? 0.328 2.829 0.941 1.00 81.75 90 PHE A O 1
ATOM 716 N N . TRP A 1 91 ? -1.833 2.215 0.892 1.00 88.00 91 TRP A N 1
ATOM 717 C CA . TRP A 1 91 ? -1.535 0.797 0.710 1.00 88.00 91 TRP A CA 1
ATOM 718 C C . TRP A 1 91 ? -0.909 0.556 -0.671 1.00 88.00 91 TRP A C 1
ATOM 720 O O . TRP A 1 91 ? -1.502 0.878 -1.706 1.00 88.00 91 TRP A O 1
ATOM 730 N N . ILE A 1 92 ? 0.273 -0.059 -0.664 1.00 89.25 92 ILE A N 1
ATOM 731 C CA . ILE A 1 92 ? 0.979 -0.609 -1.830 1.00 89.25 92 ILE A CA 1
ATOM 732 C C . ILE A 1 92 ? 1.208 -2.109 -1.621 1.00 89.25 92 ILE A C 1
ATOM 734 O O . ILE A 1 92 ? 1.030 -2.622 -0.521 1.00 89.25 92 ILE A O 1
ATOM 738 N N . GLY A 1 93 ? 1.618 -2.831 -2.660 1.00 90.88 93 GLY A N 1
ATOM 739 C CA . GLY A 1 93 ? 1.631 -4.295 -2.672 1.00 90.88 93 GLY A CA 1
ATOM 740 C C . GLY A 1 93 ? 2.774 -4.958 -1.914 1.00 90.88 93 GLY A C 1
ATOM 741 O O . GLY A 1 93 ? 3.027 -6.135 -2.148 1.00 90.88 93 GLY A O 1
ATOM 742 N N . LEU A 1 94 ? 3.514 -4.246 -1.062 1.00 89.44 94 LEU A N 1
ATOM 743 C CA . LEU A 1 94 ? 4.618 -4.848 -0.317 1.00 89.44 94 LEU A CA 1
ATOM 744 C C . LEU A 1 94 ? 4.097 -5.485 0.972 1.00 89.44 94 LEU A C 1
ATOM 746 O O . LEU A 1 94 ? 3.482 -4.817 1.797 1.00 89.44 94 LEU A O 1
ATOM 750 N N . TRP A 1 95 ? 4.368 -6.774 1.155 1.00 86.25 95 TRP A N 1
ATOM 751 C CA . TRP A 1 95 ? 3.880 -7.552 2.289 1.00 86.25 95 TRP A CA 1
ATOM 752 C C . TRP A 1 95 ? 4.929 -8.542 2.785 1.00 86.25 95 TRP A C 1
ATOM 754 O O . TRP A 1 95 ? 5.889 -8.874 2.090 1.00 86.25 95 TRP A O 1
ATOM 764 N N . ARG A 1 96 ? 4.715 -9.051 3.995 1.00 82.06 96 ARG A N 1
ATOM 765 C CA . ARG A 1 96 ? 5.491 -10.136 4.592 1.00 82.06 96 ARG A CA 1
ATOM 766 C C . ARG A 1 96 ? 4.529 -11.201 5.108 1.00 82.06 96 ARG A C 1
ATOM 768 O O . ARG A 1 96 ? 3.512 -10.866 5.712 1.00 82.06 96 ARG A O 1
ATOM 775 N N . SER A 1 97 ? 4.866 -12.475 4.909 1.00 70.25 97 SER A N 1
ATOM 776 C CA . SER A 1 97 ? 4.133 -13.568 5.555 1.00 70.25 97 SER A CA 1
ATOM 777 C C . SER A 1 97 ? 4.418 -13.586 7.058 1.00 70.25 97 SER A C 1
ATOM 779 O O . SER A 1 97 ? 5.567 -13.437 7.480 1.00 70.25 97 SER A O 1
ATOM 781 N N . GLY A 1 98 ? 3.373 -13.796 7.862 1.00 63.62 98 GLY A N 1
ATOM 782 C CA . GLY A 1 98 ? 3.490 -13.995 9.311 1.00 63.62 98 GLY A CA 1
ATOM 783 C C . GLY A 1 98 ? 4.203 -15.297 9.692 1.00 63.62 98 GLY A C 1
ATOM 784 O O . GLY A 1 98 ? 4.582 -15.471 10.848 1.00 63.62 98 GLY A O 1
ATOM 785 N N . GLU A 1 99 ? 4.432 -16.189 8.726 1.00 57.50 99 GLU A N 1
ATOM 786 C CA . GLU A 1 99 ? 5.295 -17.355 8.883 1.00 57.50 99 GLU A CA 1
ATOM 787 C C . GLU A 1 99 ? 6.739 -16.894 9.112 1.00 57.50 99 GLU A C 1
ATOM 789 O O . GLU A 1 99 ? 7.467 -16.516 8.191 1.00 57.50 99 GLU A O 1
ATOM 794 N N . GLY A 1 100 ? 7.138 -16.885 10.386 1.00 55.75 100 GLY A N 1
ATOM 795 C CA . GLY A 1 100 ? 8.480 -16.538 10.831 1.00 55.75 100 GLY A CA 1
ATOM 796 C C . GLY A 1 100 ? 9.498 -17.556 10.338 1.00 55.75 100 GLY A C 1
ATOM 797 O O . GLY A 1 100 ? 9.846 -18.486 11.059 1.00 55.75 100 GLY A O 1
ATOM 798 N N . GLN A 1 101 ? 9.979 -17.376 9.110 1.00 49.12 101 GLN A N 1
ATOM 799 C CA . GLN A 1 101 ? 10.985 -18.250 8.533 1.00 49.12 101 GLN A CA 1
ATOM 800 C C . GLN A 1 101 ? 12.323 -18.002 9.242 1.00 49.12 101 GLN A C 1
ATOM 802 O O . GLN A 1 101 ? 13.008 -17.010 9.009 1.00 49.12 101 GLN A O 1
ATOM 807 N N . THR A 1 102 ? 12.680 -18.914 10.149 1.00 51.12 102 THR A N 1
ATOM 808 C CA . THR A 1 102 ? 13.870 -18.872 11.021 1.00 51.12 102 THR A CA 1
ATOM 809 C C . THR A 1 102 ? 15.189 -19.118 10.277 1.00 51.12 102 THR A C 1
ATOM 811 O O . THR A 1 102 ? 16.169 -19.577 10.860 1.00 51.12 102 THR A O 1
ATOM 814 N N . THR A 1 103 ? 15.227 -18.844 8.976 1.00 53.44 103 THR A N 1
ATOM 815 C CA . THR A 1 103 ? 16.399 -18.991 8.116 1.00 53.44 103 THR A CA 1
ATOM 816 C C . THR A 1 103 ? 16.950 -17.609 7.808 1.00 53.44 103 THR A C 1
ATOM 818 O O . THR A 1 103 ? 16.391 -16.944 6.949 1.00 53.44 103 THR A O 1
ATOM 821 N N . SER A 1 104 ? 17.994 -17.193 8.533 1.00 55.81 104 SER A N 1
ATOM 822 C CA . SER A 1 104 ? 19.147 -16.344 8.138 1.00 55.81 104 SER A CA 1
ATOM 823 C C . SER A 1 104 ? 19.082 -15.354 6.942 1.00 55.81 104 SER A C 1
ATOM 825 O O . SER A 1 104 ? 20.128 -15.010 6.397 1.00 55.81 104 SER A O 1
ATOM 827 N N . SER A 1 105 ? 17.916 -14.881 6.514 1.00 65.38 105 SER A N 1
ATOM 828 C CA . SER A 1 105 ? 17.715 -13.890 5.456 1.00 65.38 105 SER A CA 1
ATOM 829 C C . SER A 1 105 ? 17.734 -12.492 6.059 1.00 65.38 105 SER A C 1
ATOM 831 O O . SER A 1 105 ? 17.266 -12.302 7.187 1.00 65.38 105 SER A O 1
ATOM 833 N N . ALA A 1 106 ? 18.241 -11.500 5.327 1.00 71.94 106 ALA A N 1
ATOM 834 C CA . ALA A 1 106 ? 18.262 -10.140 5.836 1.00 71.94 106 ALA A CA 1
ATOM 835 C C . ALA A 1 106 ? 16.828 -9.622 6.009 1.00 71.94 106 ALA A C 1
ATOM 837 O O . ALA A 1 106 ? 15.902 -10.022 5.305 1.00 71.94 106 ALA A O 1
ATOM 838 N N . CYS A 1 107 ? 16.639 -8.710 6.960 1.00 76.12 107 CYS A N 1
ATOM 839 C CA . CYS A 1 107 ? 15.324 -8.169 7.294 1.00 76.12 107 CYS A CA 1
ATOM 840 C C . CYS A 1 107 ? 14.497 -7.692 6.061 1.00 76.12 107 CYS A C 1
ATOM 842 O O . CYS A 1 107 ? 13.329 -8.077 5.949 1.00 76.12 107 CYS A O 1
ATOM 844 N N . PRO A 1 108 ? 15.068 -6.951 5.086 1.00 78.25 108 PRO A N 1
ATOM 845 C CA . PRO A 1 108 ? 14.345 -6.555 3.873 1.00 78.25 108 PRO A CA 1
ATOM 846 C C . PRO A 1 108 ? 13.885 -7.716 2.972 1.00 78.25 108 PRO A C 1
ATOM 848 O O . PRO A 1 108 ? 12.884 -7.563 2.273 1.00 78.25 108 PRO A O 1
ATOM 851 N N . ASP A 1 109 ? 14.562 -8.870 3.000 1.00 79.38 109 ASP A N 1
ATOM 852 C CA . ASP A 1 109 ? 14.284 -10.028 2.130 1.00 79.38 109 ASP A CA 1
ATOM 853 C C . ASP A 1 109 ? 12.971 -10.7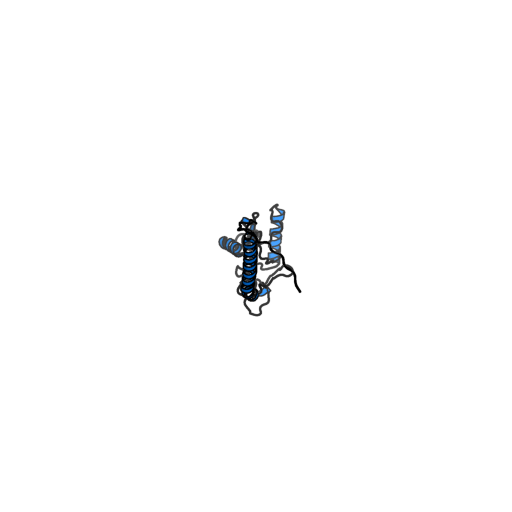40 2.498 1.00 79.38 109 ASP A C 1
ATOM 855 O O . ASP A 1 109 ? 12.379 -11.462 1.691 1.00 79.38 109 ASP A O 1
ATOM 859 N N . LEU A 1 110 ? 12.484 -10.511 3.723 1.00 79.88 110 LEU A N 1
ATOM 860 C CA . LEU A 1 110 ? 11.197 -11.012 4.205 1.00 79.88 110 LEU A CA 1
ATOM 861 C C . LEU A 1 110 ? 10.002 -10.320 3.520 1.00 79.88 110 LEU A C 1
ATOM 863 O O . LEU A 1 110 ? 8.875 -10.811 3.625 1.00 79.88 110 LEU A O 1
ATOM 867 N N . TYR A 1 111 ? 10.239 -9.202 2.821 1.00 83.94 111 TYR A N 1
ATOM 868 C CA . TYR A 1 111 ? 9.218 -8.393 2.161 1.00 83.94 111 TYR A CA 1
ATOM 869 C C . TYR A 1 111 ? 9.151 -8.647 0.653 1.00 83.94 111 TYR A C 1
ATOM 871 O O . TYR A 1 111 ? 10.078 -8.335 -0.102 1.00 83.94 111 TYR A O 1
ATOM 879 N N . LYS A 1 112 ? 8.005 -9.167 0.209 1.00 88.62 112 LYS A N 1
ATOM 880 C CA . LYS A 1 112 ? 7.701 -9.570 -1.170 1.00 88.62 112 LYS A CA 1
ATOM 881 C C . LYS A 1 112 ? 6.550 -8.729 -1.723 1.00 88.62 112 LYS A C 1
ATOM 883 O O . LYS A 1 112 ? 5.782 -8.148 -0.960 1.00 88.62 112 LYS A O 1
ATOM 888 N N . TRP A 1 113 ? 6.413 -8.666 -3.043 1.00 91.38 113 TRP A N 1
ATOM 889 C CA . TRP A 1 113 ? 5.275 -7.999 -3.681 1.00 91.38 113 TRP A CA 1
ATOM 890 C C . TRP A 1 113 ? 4.073 -8.958 -3.813 1.00 91.38 113 TRP A C 1
ATOM 892 O O . TRP A 1 113 ? 4.248 -10.156 -4.042 1.00 91.38 113 TRP A O 1
ATOM 902 N N . THR A 1 114 ? 2.844 -8.462 -3.633 1.00 91.75 114 THR A N 1
ATOM 903 C CA . THR A 1 114 ? 1.596 -9.257 -3.684 1.00 91.75 114 THR A CA 1
ATOM 904 C C . THR A 1 114 ? 1.251 -9.754 -5.083 1.00 91.75 114 THR A C 1
ATOM 906 O O . THR A 1 114 ? 0.576 -10.768 -5.218 1.00 91.75 114 THR A O 1
ATOM 909 N N . ASP A 1 115 ? 1.711 -9.047 -6.114 1.00 89.75 115 ASP A N 1
ATOM 910 C CA . ASP A 1 115 ? 1.485 -9.346 -7.531 1.00 89.75 115 ASP A CA 1
ATOM 911 C C . ASP A 1 115 ? 2.457 -10.401 -8.103 1.00 89.75 115 ASP A C 1
ATOM 913 O O . ASP A 1 115 ? 2.336 -10.778 -9.272 1.00 89.75 115 ASP A O 1
ATOM 917 N N . GLY A 1 116 ? 3.425 -10.850 -7.293 1.00 89.31 116 GLY A N 1
ATOM 918 C CA . GLY A 1 116 ? 4.499 -11.763 -7.684 1.00 89.31 116 GLY A CA 1
ATOM 919 C C . GLY A 1 116 ? 5.730 -11.089 -8.305 1.00 89.31 116 GLY A C 1
ATOM 920 O O . GLY A 1 116 ? 6.634 -11.800 -8.744 1.00 89.31 116 GLY A O 1
ATOM 921 N N . SER A 1 117 ? 5.804 -9.753 -8.350 1.00 89.44 117 SER A N 1
ATOM 922 C CA . SER A 1 117 ? 6.957 -9.042 -8.915 1.00 89.44 117 SER A CA 1
ATOM 923 C C . SER A 1 117 ? 8.262 -9.361 -8.174 1.00 89.44 117 SER A C 1
ATOM 925 O O . SER A 1 117 ? 8.336 -9.313 -6.947 1.00 89.44 117 SER A O 1
ATOM 927 N N . ILE A 1 118 ? 9.335 -9.612 -8.932 1.00 87.94 118 ILE A N 1
ATOM 928 C CA . ILE A 1 118 ? 10.679 -9.934 -8.408 1.00 87.94 118 ILE A CA 1
ATOM 929 C C . ILE A 1 118 ? 11.523 -8.698 -8.048 1.00 87.94 118 ILE A C 1
ATOM 931 O O . ILE A 1 118 ? 12.709 -8.820 -7.750 1.00 87.94 118 ILE A O 1
ATOM 935 N N . SER A 1 119 ? 10.942 -7.496 -8.117 1.00 86.75 119 SER A N 1
ATOM 936 C CA . SER A 1 119 ? 11.668 -6.243 -7.899 1.00 86.75 119 SER A CA 1
ATOM 937 C C . SER A 1 119 ? 12.343 -6.199 -6.524 1.00 86.75 119 SER A C 1
ATOM 939 O O . SER A 1 119 ? 11.683 -6.330 -5.488 1.00 86.75 119 SER A O 1
ATOM 941 N N . LEU A 1 120 ? 13.647 -5.915 -6.527 1.00 86.69 120 LEU A N 1
ATOM 942 C CA . LEU A 1 120 ? 14.456 -5.628 -5.338 1.00 86.69 120 LEU A CA 1
ATOM 943 C C . LEU A 1 120 ? 14.450 -4.136 -4.960 1.00 86.69 120 LEU A C 1
ATOM 945 O O . LEU A 1 120 ? 15.004 -3.767 -3.928 1.00 86.69 120 LEU A O 1
ATOM 949 N N . PHE A 1 121 ? 13.823 -3.269 -5.763 1.00 89.00 121 PHE A N 1
ATOM 950 C CA . PHE A 1 121 ? 13.763 -1.838 -5.475 1.00 89.00 121 PHE A CA 1
ATOM 951 C C . PHE A 1 121 ? 12.967 -1.576 -4.188 1.00 89.00 121 PHE A C 1
ATOM 953 O O . PHE A 1 121 ? 11.856 -2.085 -4.011 1.00 89.00 121 PHE A O 1
ATOM 960 N N . ARG A 1 122 ? 13.537 -0.786 -3.275 1.00 87.31 122 ARG A N 1
ATOM 961 C CA . ARG A 1 122 ? 12.909 -0.359 -2.020 1.00 87.31 122 ARG A CA 1
ATOM 962 C C . ARG A 1 122 ? 13.297 1.090 -1.741 1.00 87.31 122 ARG A C 1
ATOM 964 O O . ARG A 1 122 ? 14.456 1.455 -1.902 1.00 87.31 122 ARG A O 1
ATOM 971 N N . ASN A 1 123 ? 12.343 1.878 -1.260 1.00 88.25 123 ASN A N 1
ATOM 972 C CA . ASN A 1 123 ? 12.568 3.238 -0.772 1.00 88.25 123 ASN A CA 1
ATOM 973 C C . ASN A 1 123 ? 11.909 3.388 0.600 1.00 88.25 123 ASN A C 1
ATOM 975 O O . ASN A 1 123 ? 10.830 3.963 0.731 1.00 88.25 123 ASN A O 1
ATOM 979 N N . TRP A 1 124 ? 12.508 2.758 1.604 1.00 84.62 124 TRP A N 1
ATOM 980 C CA . TRP A 1 124 ? 11.991 2.726 2.969 1.00 84.62 124 TRP A CA 1
ATOM 981 C C . TRP A 1 124 ? 11.904 4.124 3.598 1.00 84.62 124 TRP A C 1
ATOM 983 O O . TRP A 1 124 ? 12.595 5.064 3.191 1.00 84.62 124 TRP A O 1
ATOM 993 N N . TYR A 1 125 ? 11.053 4.269 4.615 1.00 81.50 125 TYR A N 1
ATOM 994 C CA . TYR A 1 125 ? 11.218 5.366 5.562 1.00 81.50 125 TYR A CA 1
ATOM 995 C C . TYR A 1 125 ? 12.538 5.206 6.337 1.00 81.50 125 TYR A C 1
ATOM 997 O O . TYR A 1 125 ? 13.141 4.133 6.348 1.00 81.50 125 TYR A O 1
ATOM 1005 N N . THR A 1 126 ? 13.016 6.282 6.963 1.00 77.81 126 THR A N 1
ATOM 1006 C CA . THR A 1 126 ? 14.139 6.167 7.904 1.00 77.81 126 THR A CA 1
ATOM 1007 C C . THR A 1 126 ? 13.738 5.182 9.009 1.00 77.81 126 THR A C 1
ATOM 1009 O O . THR A 1 126 ? 12.599 5.225 9.461 1.00 77.81 126 THR A O 1
ATOM 1012 N N . ASP A 1 127 ? 14.639 4.280 9.396 1.00 77.75 127 ASP A N 1
ATOM 1013 C CA . ASP A 1 127 ? 14.406 3.233 10.409 1.00 77.75 127 ASP A CA 1
ATOM 1014 C C . ASP A 1 127 ? 13.392 2.121 10.029 1.00 77.75 127 ASP A C 1
ATOM 1016 O O . ASP A 1 127 ? 13.080 1.257 10.849 1.00 77.75 127 ASP A O 1
ATOM 1020 N N . GLU A 1 128 ? 12.943 2.064 8.768 1.00 79.31 128 GLU A N 1
ATOM 1021 C CA . GLU A 1 128 ? 12.199 0.932 8.182 1.00 79.31 128 GLU A CA 1
ATOM 1022 C C . GLU A 1 128 ? 13.126 0.079 7.272 1.00 79.31 128 GLU A C 1
ATOM 1024 O O . GLU A 1 128 ? 14.091 0.608 6.712 1.00 79.31 128 GLU A O 1
ATOM 1029 N N . PRO A 1 129 ? 12.870 -1.232 7.068 1.00 75.56 129 PRO A N 1
ATOM 1030 C CA . PRO A 1 129 ? 11.707 -1.987 7.518 1.00 75.56 129 PRO A CA 1
ATOM 1031 C C . PRO A 1 129 ? 11.793 -2.478 8.964 1.00 75.56 129 PRO A C 1
ATOM 1033 O O . PRO A 1 129 ? 12.739 -3.145 9.384 1.00 75.56 129 PRO A O 1
ATOM 1036 N N . SER A 1 130 ? 10.704 -2.274 9.688 1.00 70.69 130 SER A N 1
ATOM 1037 C CA . SER A 1 130 ? 10.419 -2.895 10.967 1.00 70.69 130 SER A CA 1
ATOM 1038 C C . SER A 1 130 ? 10.186 -4.398 10.763 1.00 70.69 130 SER A C 1
ATOM 1040 O O . SER A 1 130 ? 9.153 -4.860 10.277 1.00 70.69 130 SER A O 1
ATOM 1042 N N . CYS A 1 131 ? 11.164 -5.224 11.140 1.00 71.06 131 CYS A N 1
ATOM 1043 C CA . CYS A 1 131 ? 11.073 -6.678 10.964 1.00 71.06 131 CYS A CA 1
ATOM 1044 C C . CYS A 1 131 ? 10.232 -7.411 12.008 1.00 71.06 131 CYS A C 1
ATOM 1046 O O . CYS A 1 131 ? 10.504 -8.573 12.314 1.00 71.06 131 CYS A O 1
ATOM 1048 N N . GLY A 1 132 ? 9.160 -6.778 12.488 1.00 60.25 132 GLY A N 1
ATOM 1049 C CA . GLY A 1 132 ? 8.153 -7.427 13.317 1.00 60.25 132 GLY A CA 1
ATOM 1050 C C . GLY A 1 132 ? 8.770 -8.166 14.499 1.00 60.25 132 GLY A C 1
ATOM 1051 O O . GLY A 1 132 ? 8.615 -9.381 14.603 1.00 60.25 132 GLY A O 1
ATOM 1052 N N . SER A 1 133 ? 9.445 -7.438 15.397 1.00 53.44 133 SER A N 1
ATOM 1053 C CA . SER A 1 133 ? 9.787 -7.954 16.730 1.00 53.44 133 SER A CA 1
ATOM 1054 C C . SER A 1 133 ? 8.524 -8.043 17.600 1.00 53.44 133 SER A C 1
ATOM 1056 O O . SER A 1 133 ? 8.428 -7.476 18.687 1.00 53.44 133 SER A O 1
ATOM 1058 N N . LEU A 1 134 ? 7.518 -8.764 17.100 1.00 49.72 134 LEU A N 1
ATOM 1059 C CA . LEU A 1 134 ? 6.474 -9.345 17.923 1.00 49.72 134 LEU A CA 1
ATOM 1060 C C . LEU A 1 134 ? 7.133 -10.504 18.656 1.00 49.72 134 LEU A C 1
ATOM 1062 O O . LEU A 1 134 ? 7.160 -11.635 18.179 1.00 49.72 134 LEU A O 1
ATOM 1066 N N . ILE A 1 135 ? 7.743 -10.140 19.786 1.00 50.78 135 ILE A N 1
ATOM 1067 C CA . ILE A 1 135 ? 8.437 -11.000 20.737 1.00 50.78 135 ILE A CA 1
ATOM 1068 C C . ILE A 1 135 ? 7.709 -12.356 20.827 1.00 50.78 135 ILE A C 1
ATOM 1070 O O . ILE A 1 135 ? 6.645 -12.415 21.453 1.00 50.78 135 ILE A O 1
ATOM 1074 N N . PRO A 1 136 ? 8.266 -13.464 20.286 1.00 55.03 136 PRO A N 1
ATOM 1075 C CA . PRO A 1 136 ? 7.624 -14.783 20.374 1.00 55.03 136 PRO A CA 1
ATOM 1076 C C . PRO A 1 136 ? 7.482 -15.268 21.829 1.00 55.03 136 PRO A C 1
ATOM 1078 O O . PRO A 1 136 ? 6.786 -16.238 22.113 1.00 55.03 136 PRO A O 1
ATOM 1081 N N . ASN A 1 137 ? 8.094 -14.542 22.769 1.00 53.16 137 ASN A N 1
ATOM 1082 C CA . ASN A 1 137 ? 8.057 -14.790 24.200 1.00 53.16 137 ASN A CA 1
ATOM 1083 C C . ASN A 1 137 ? 6.939 -14.058 24.959 1.00 53.16 137 ASN A C 1
ATOM 1085 O O . ASN A 1 137 ? 6.840 -14.265 26.164 1.00 53.16 137 ASN A O 1
ATOM 1089 N N . LEU A 1 138 ? 6.075 -13.245 24.325 1.00 59.50 138 LEU A N 1
ATOM 1090 C CA . LEU A 1 138 ? 4.955 -12.633 25.063 1.00 59.50 138 LEU A CA 1
ATOM 1091 C C . LEU A 1 138 ? 4.038 -13.714 25.661 1.00 59.50 138 LEU A C 1
ATOM 1093 O O . LEU A 1 138 ? 3.565 -13.567 26.781 1.00 59.50 138 LEU A O 1
ATOM 1097 N N . ILE A 1 139 ? 3.890 -14.849 24.973 1.00 64.25 139 ILE A N 1
ATOM 1098 C CA . ILE A 1 139 ? 3.197 -16.042 25.476 1.00 64.25 139 ILE A CA 1
ATOM 1099 C C . ILE A 1 139 ? 3.883 -16.585 26.747 1.00 64.25 139 ILE A C 1
ATOM 1101 O O . ILE A 1 139 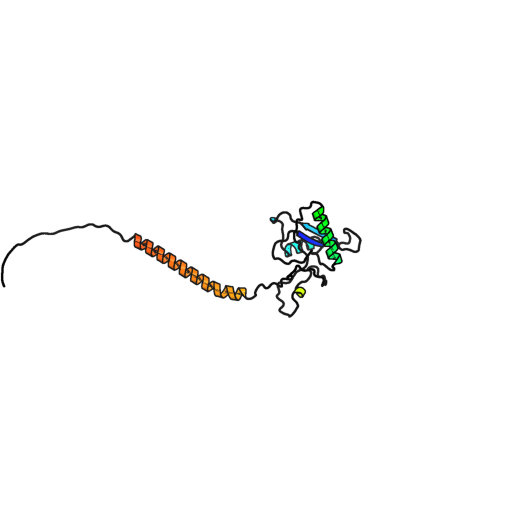? 3.203 -16.844 27.737 1.00 64.25 139 ILE A O 1
ATOM 1105 N N . TYR A 1 140 ? 5.219 -16.668 26.778 1.00 63.16 140 TYR A N 1
ATOM 1106 C CA . TYR A 1 140 ? 5.986 -17.079 27.967 1.00 63.16 140 TYR A CA 1
ATOM 1107 C C . TYR A 1 140 ? 5.985 -16.047 29.107 1.00 63.16 140 TYR A C 1
ATOM 1109 O O . TYR A 1 140 ? 6.316 -16.406 30.231 1.00 63.16 140 TYR A O 1
ATOM 1117 N N . VAL A 1 141 ? 5.601 -14.792 28.859 1.00 67.31 141 VAL A N 1
ATOM 1118 C CA . VAL A 1 141 ? 5.405 -13.771 29.907 1.00 67.31 141 VAL A CA 1
ATOM 1119 C C . VAL A 1 141 ? 3.958 -13.776 30.415 1.00 67.31 141 VAL A C 1
ATOM 1121 O O . VAL A 1 141 ? 3.720 -13.680 31.618 1.00 67.31 141 VAL A O 1
ATOM 1124 N N . VAL A 1 142 ? 2.980 -13.933 29.521 1.00 74.69 142 VAL A N 1
ATOM 1125 C CA . VAL A 1 142 ? 1.543 -13.865 29.829 1.00 74.69 142 VAL A CA 1
ATOM 1126 C C . VAL A 1 142 ? 1.021 -15.163 30.460 1.00 74.69 142 VAL A C 1
ATOM 1128 O O . VAL A 1 142 ? 0.308 -15.103 31.459 1.00 74.69 142 VAL A O 1
ATOM 1131 N N . ILE A 1 143 ? 1.407 -16.345 29.960 1.00 79.81 143 ILE A N 1
ATOM 1132 C CA . ILE A 1 143 ? 0.945 -17.630 30.519 1.00 79.81 143 ILE A CA 1
ATOM 1133 C C . ILE A 1 143 ? 1.289 -17.802 32.013 1.00 79.81 143 ILE A C 1
ATOM 1135 O O . ILE A 1 143 ? 0.377 -18.153 32.760 1.00 79.81 143 ILE A O 1
ATOM 1139 N N . PRO A 1 144 ? 2.520 -17.551 32.509 1.00 81.00 144 PRO A N 1
ATOM 1140 C CA . PRO A 1 144 ? 2.810 -17.685 33.940 1.00 81.00 144 PRO A CA 1
ATOM 1141 C C . PRO A 1 144 ? 2.276 -16.522 34.790 1.00 81.00 144 PRO A C 1
ATOM 1143 O O . PRO A 1 144 ? 2.099 -16.692 35.996 1.00 81.00 144 PRO A O 1
ATOM 1146 N N . THR A 1 145 ? 1.986 -15.353 34.204 1.00 83.44 145 THR A N 1
ATOM 1147 C CA . THR A 1 145 ? 1.423 -14.219 34.960 1.00 83.44 145 THR A CA 1
ATOM 1148 C C . THR A 1 145 ? -0.095 -14.296 35.119 1.00 83.44 145 THR A C 1
ATOM 1150 O O . THR A 1 145 ? -0.595 -13.831 36.141 1.00 83.44 145 THR A O 1
ATOM 1153 N N . ILE A 1 146 ? -0.835 -14.944 34.209 1.00 88.75 146 ILE A N 1
ATOM 1154 C CA . ILE A 1 146 ? -2.291 -15.149 34.350 1.00 88.75 146 ILE A CA 1
ATOM 1155 C C . ILE A 1 146 ? -2.662 -15.854 35.677 1.00 88.75 146 ILE A C 1
ATOM 1157 O O . ILE A 1 146 ? -3.475 -15.292 36.415 1.00 88.75 146 ILE A O 1
ATOM 1161 N N . PRO A 1 147 ? -2.074 -17.010 36.062 1.00 91.31 147 PRO A N 1
ATOM 1162 C CA . PRO A 1 147 ? -2.351 -17.645 37.353 1.00 91.31 147 PRO A CA 1
ATOM 1163 C C . PRO A 1 147 ? -2.045 -16.738 38.548 1.00 91.31 147 PRO A C 1
ATOM 1165 O O . PRO A 1 147 ? -2.829 -16.682 39.493 1.00 91.31 147 PRO A O 1
ATOM 1168 N N . LEU A 1 148 ? -0.939 -15.987 38.496 1.00 89.38 148 LEU A N 1
ATOM 1169 C CA . LEU A 1 148 ? -0.544 -15.071 39.566 1.00 89.38 148 LEU A CA 1
ATOM 1170 C C . LEU A 1 148 ? -1.543 -13.910 39.715 1.00 89.38 148 LEU A C 1
ATOM 1172 O O . LEU A 1 148 ? -1.957 -13.596 40.828 1.00 89.38 148 LEU A O 1
ATOM 1176 N N . LEU A 1 149 ? -1.983 -13.315 38.602 1.00 90.31 149 LEU A N 1
ATOM 1177 C CA . LEU A 1 149 ? -2.992 -12.252 38.584 1.00 90.31 149 LEU A CA 1
ATOM 1178 C C . LEU A 1 149 ? -4.351 -12.743 39.104 1.00 90.31 149 LEU A C 1
ATOM 1180 O O . LEU A 1 149 ? -4.992 -12.045 39.888 1.00 90.31 149 LEU A O 1
ATOM 1184 N N . LEU A 1 150 ? -4.770 -13.958 38.735 1.00 92.75 150 LEU A N 1
ATOM 1185 C CA . LEU A 1 150 ? -5.999 -14.570 39.250 1.00 92.75 150 LEU A CA 1
ATOM 1186 C C . LEU A 1 150 ? -5.927 -14.813 40.765 1.00 92.75 150 LEU A C 1
ATOM 1188 O O . LEU A 1 150 ? -6.876 -14.484 41.478 1.00 92.75 150 LEU A O 1
ATOM 1192 N N . LEU A 1 151 ? -4.799 -15.315 41.281 1.00 91.75 151 LEU A N 1
ATOM 1193 C CA . LEU A 1 151 ? -4.586 -15.482 42.724 1.00 91.75 151 LEU A CA 1
ATOM 1194 C C . LEU A 1 151 ? -4.629 -14.143 43.472 1.00 91.75 151 LEU A C 1
ATOM 1196 O O . LEU A 1 151 ? -5.261 -14.051 44.523 1.00 91.75 151 LEU A O 1
ATOM 1200 N N . ILE A 1 152 ? -4.017 -13.094 42.913 1.00 91.69 152 ILE A N 1
ATOM 1201 C CA . ILE A 1 152 ? -4.052 -11.735 43.469 1.00 91.69 152 ILE A CA 1
ATOM 1202 C C . ILE A 1 152 ? -5.496 -11.206 43.526 1.00 91.69 152 ILE A C 1
ATOM 1204 O O . ILE A 1 152 ? -5.924 -10.709 44.569 1.00 91.69 152 ILE A O 1
ATOM 1208 N N . LEU A 1 153 ? -6.278 -11.362 42.452 1.00 94.25 153 LEU A N 1
ATOM 1209 C CA . LEU A 1 153 ? -7.685 -10.942 42.416 1.00 94.25 153 LEU A CA 1
ATOM 1210 C C . LEU A 1 153 ? -8.553 -11.701 43.431 1.00 94.25 153 LEU A C 1
ATOM 1212 O O . LEU A 1 153 ? -9.384 -11.087 44.100 1.00 94.25 153 LEU A O 1
ATOM 1216 N N . VAL A 1 154 ? -8.338 -13.010 43.605 1.00 94.81 154 VAL A N 1
ATOM 1217 C CA . VAL A 1 154 ? -9.045 -13.811 44.620 1.00 94.81 154 VAL A CA 1
ATOM 1218 C C . VAL A 1 154 ? -8.636 -13.397 46.037 1.00 94.81 154 VAL A C 1
ATOM 1220 O O . VAL A 1 154 ? -9.502 -13.263 46.904 1.00 94.81 154 VAL A O 1
ATOM 1223 N N . ALA A 1 155 ? -7.352 -13.133 46.290 1.00 92.56 155 ALA A N 1
ATOM 1224 C CA . ALA A 1 155 ? -6.869 -12.667 47.590 1.00 92.56 155 ALA A CA 1
ATOM 1225 C C . ALA A 1 155 ? -7.449 -11.290 47.965 1.00 92.56 155 ALA A C 1
ATOM 1227 O O . ALA A 1 155 ? -7.960 -11.116 49.073 1.00 92.56 155 ALA A O 1
ATOM 1228 N N . PHE A 1 156 ? -7.456 -10.326 47.037 1.00 91.50 156 PHE A N 1
ATOM 1229 C CA . PHE A 1 156 ? -8.089 -9.026 47.272 1.00 91.50 156 PHE A CA 1
ATOM 1230 C C . PHE A 1 156 ? -9.612 -9.147 47.418 1.00 91.50 156 PHE A C 1
ATOM 1232 O O . PHE A 1 156 ? -10.171 -8.603 48.367 1.00 91.50 156 PHE A O 1
ATOM 1239 N N . GLY A 1 157 ? -10.285 -9.913 46.553 1.00 90.69 157 GLY A N 1
ATOM 1240 C CA . GLY A 1 157 ? -11.734 -10.120 46.617 1.00 90.69 157 GLY A CA 1
ATOM 1241 C C . GLY A 1 157 ? -12.191 -10.764 47.929 1.00 90.69 157 GLY A C 1
ATOM 1242 O O . GLY A 1 157 ? -13.128 -10.282 48.569 1.00 90.69 157 GLY A O 1
ATOM 1243 N N . THR A 1 158 ? -11.492 -11.809 48.384 1.00 89.00 158 THR A N 1
ATOM 1244 C CA . THR A 1 158 ? -11.776 -12.462 49.673 1.00 89.00 158 THR A CA 1
ATOM 1245 C C . THR A 1 158 ? -11.458 -11.555 50.862 1.00 89.00 158 THR A C 1
ATOM 1247 O O . THR A 1 158 ? -12.260 -11.501 51.794 1.00 89.00 158 THR A O 1
ATOM 1250 N N . CYS A 1 159 ? -10.370 -10.778 50.822 1.00 82.19 159 CYS A N 1
ATOM 1251 C CA . CYS A 1 159 ? -10.051 -9.782 51.848 1.00 82.19 159 CYS A CA 1
ATOM 1252 C C . CYS A 1 159 ? -11.141 -8.697 51.952 1.00 82.19 159 CYS A C 1
ATOM 1254 O O . CYS A 1 159 ? -11.671 -8.446 53.038 1.00 82.19 159 CYS A O 1
ATOM 1256 N N . CYS A 1 160 ? -11.559 -8.114 50.823 1.00 83.00 160 CYS A N 1
ATOM 1257 C CA . CYS A 1 160 ? -12.651 -7.141 50.769 1.00 83.00 160 CYS A CA 1
ATOM 1258 C C . CYS A 1 160 ? -13.965 -7.731 51.300 1.00 83.00 160 CYS A C 1
ATOM 1260 O O . CYS A 1 160 ? -14.624 -7.105 52.132 1.00 83.00 160 CYS A O 1
ATOM 1262 N N . PHE A 1 161 ? -14.325 -8.954 50.895 1.00 84.81 161 PHE A N 1
ATOM 1263 C CA . PHE A 1 161 ? -15.524 -9.632 51.392 1.00 84.81 161 PHE A CA 1
ATOM 1264 C C . PHE A 1 161 ? -15.462 -9.891 52.905 1.00 84.81 161 PHE A C 1
ATOM 1266 O O . PHE A 1 161 ? -16.430 -9.618 53.611 1.00 84.81 161 PHE A O 1
ATOM 1273 N N . GLN A 1 162 ? -14.323 -10.347 53.436 1.00 80.25 162 GLN A N 1
ATOM 1274 C CA . GLN A 1 162 ? -14.136 -10.564 54.875 1.00 80.25 162 GLN A CA 1
ATOM 1275 C C . GLN A 1 162 ? -14.209 -9.261 55.681 1.00 80.25 162 GLN A C 1
ATOM 1277 O O . GLN A 1 162 ? -14.808 -9.247 56.758 1.00 80.25 162 GLN A O 1
ATOM 1282 N N . MET A 1 163 ? -13.649 -8.162 55.169 1.00 76.62 163 MET A N 1
ATOM 1283 C CA . MET A 1 163 ? -13.721 -6.843 55.808 1.00 76.62 163 MET A CA 1
ATOM 1284 C C . MET A 1 163 ? -15.154 -6.292 55.822 1.00 76.62 163 MET A C 1
ATOM 1286 O O . MET A 1 163 ? -15.616 -5.819 56.862 1.00 76.62 163 MET A O 1
ATOM 1290 N N . LEU A 1 164 ? -15.894 -6.435 54.717 1.00 72.75 164 LEU A N 1
ATOM 1291 C CA . LEU A 1 164 ? -17.316 -6.078 54.634 1.00 72.75 164 LEU A CA 1
ATOM 1292 C C . LEU A 1 164 ? -18.197 -6.985 55.513 1.00 72.75 164 LEU A C 1
ATOM 1294 O O . LEU A 1 164 ? -19.136 -6.520 56.155 1.00 72.75 164 LEU A O 1
ATOM 1298 N N . HIS A 1 165 ? -17.886 -8.278 55.607 1.00 67.81 165 HIS A N 1
ATOM 1299 C CA . HIS A 1 165 ? -18.605 -9.197 56.487 1.00 67.81 165 HIS A CA 1
ATOM 1300 C C . HIS A 1 165 ? -18.341 -8.880 57.968 1.00 67.81 165 HIS A C 1
ATOM 1302 O O . HIS A 1 165 ? -19.281 -8.806 58.760 1.00 67.81 165 HIS A O 1
ATOM 1308 N N . LYS A 1 166 ? -17.087 -8.584 58.344 1.00 65.38 166 LYS A N 1
ATOM 1309 C CA . LYS A 1 166 ? -16.739 -8.101 59.691 1.00 65.38 166 LYS A CA 1
ATOM 1310 C C . LYS A 1 166 ? -17.432 -6.778 60.026 1.00 65.38 166 LYS A C 1
ATOM 1312 O O . LYS A 1 166 ? -17.926 -6.650 61.144 1.00 65.38 166 LYS A O 1
ATOM 1317 N N . SER A 1 167 ? -17.529 -5.820 59.099 1.00 61.72 167 SER A N 1
ATOM 1318 C CA . SER A 1 167 ? -18.250 -4.560 59.353 1.00 61.72 167 SER A CA 1
ATOM 1319 C C . SER A 1 167 ? -19.763 -4.775 59.526 1.00 61.72 167 SER A C 1
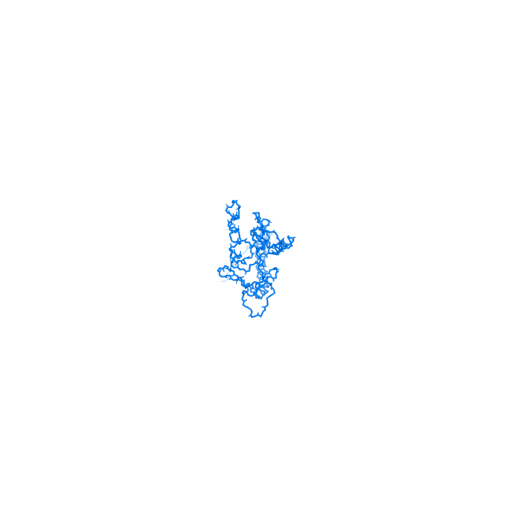ATOM 1321 O O . SER A 1 167 ? -20.379 -4.145 60.388 1.00 61.72 167 SER A O 1
ATOM 1323 N N . LYS A 1 168 ? -20.349 -5.739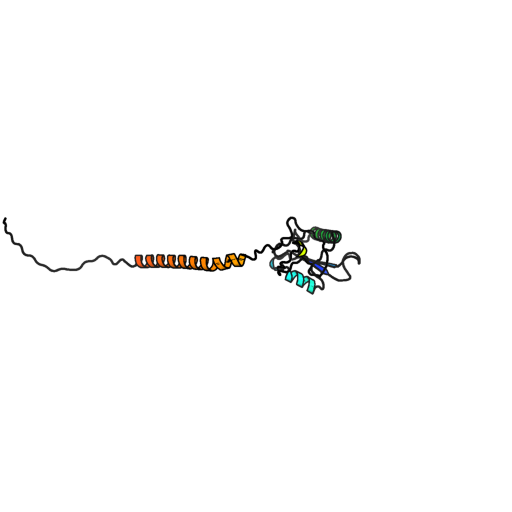 58.801 1.00 58.09 168 LYS A N 1
ATOM 1324 C CA . LYS A 1 168 ? -21.767 -6.128 58.908 1.00 58.09 168 LYS A CA 1
ATOM 1325 C C . LYS A 1 168 ? -22.098 -6.954 60.161 1.00 58.09 168 LYS A C 1
ATOM 1327 O O . LYS A 1 168 ? -23.223 -6.890 60.645 1.00 58.09 168 LYS A O 1
ATOM 1332 N N . ILE A 1 169 ? -21.131 -7.693 60.713 1.00 52.47 169 ILE A N 1
ATOM 1333 C CA . ILE A 1 169 ? -21.246 -8.314 62.045 1.00 52.47 169 ILE A CA 1
ATOM 1334 C C . ILE A 1 169 ? -21.120 -7.241 63.133 1.00 52.47 169 ILE A C 1
ATOM 1336 O O . ILE A 1 169 ? -21.956 -7.173 64.028 1.00 52.47 169 ILE A O 1
ATOM 1340 N N . ARG A 1 170 ? -20.121 -6.352 63.036 1.00 49.62 170 ARG A N 1
ATOM 1341 C CA . ARG A 1 170 ? -19.845 -5.326 64.058 1.00 49.62 170 ARG A CA 1
ATOM 1342 C C . ARG A 1 170 ? -20.966 -4.289 64.206 1.00 49.62 170 ARG A C 1
ATOM 1344 O O . ARG A 1 170 ? -21.116 -3.722 65.277 1.00 49.62 170 ARG A O 1
ATOM 1351 N N . THR A 1 171 ? -21.772 -4.082 63.165 1.00 48.81 171 THR A N 1
ATOM 1352 C CA . THR A 1 171 ? -22.984 -3.240 63.196 1.00 48.81 171 THR A CA 1
ATOM 1353 C C . THR A 1 171 ? -24.245 -3.967 63.688 1.00 48.81 171 THR A C 1
ATOM 1355 O O . THR A 1 171 ? -25.287 -3.334 63.815 1.00 48.81 171 THR A O 1
ATOM 1358 N N . LYS A 1 172 ? -24.173 -5.271 63.998 1.00 47.16 172 LYS A N 1
ATOM 1359 C CA . LYS A 1 172 ? -25.290 -6.061 64.551 1.00 47.16 172 LYS A CA 1
ATOM 1360 C C . LYS A 1 172 ? -25.142 -6.443 66.027 1.00 47.16 172 LYS A C 1
ATOM 1362 O O . LYS A 1 172 ? -26.081 -7.001 66.586 1.00 47.16 172 LYS A O 1
ATOM 1367 N N . THR A 1 173 ? -24.022 -6.121 66.673 1.00 47.59 173 THR A N 1
ATOM 1368 C CA . THR A 1 173 ? -23.827 -6.380 68.110 1.00 47.59 173 THR A CA 1
ATOM 1369 C C . THR A 1 173 ? -24.041 -5.113 68.937 1.00 47.59 173 THR A C 1
ATOM 1371 O O . THR A 1 173 ? -23.097 -4.528 69.460 1.00 47.59 173 THR A O 1
ATOM 1374 N N . SER A 1 174 ? -25.304 -4.702 69.055 1.00 47.22 174 SER A N 1
ATOM 1375 C CA . SER A 1 174 ? -25.775 -3.831 70.136 1.00 47.22 174 SER A CA 1
ATOM 1376 C C . SER A 1 174 ? -27.245 -4.133 70.440 1.00 47.22 174 SER A C 1
ATOM 1378 O O . SER A 1 174 ? -28.115 -3.790 69.637 1.00 47.22 174 SER A O 1
ATOM 1380 N N . PRO A 1 175 ? -27.530 -4.795 71.570 1.00 41.44 175 PRO A N 1
ATOM 1381 C CA . PRO A 1 175 ? -28.780 -4.651 72.290 1.00 41.44 175 PRO A CA 1
ATOM 1382 C C . PRO A 1 175 ? -28.564 -3.830 73.566 1.00 41.44 175 PRO A C 1
ATOM 1384 O O . PRO A 1 175 ? -27.605 -4.021 74.312 1.00 41.44 175 PRO A O 1
ATOM 1387 N N . ASP A 1 176 ? -29.507 -2.924 73.765 1.00 34.94 176 ASP A N 1
ATOM 1388 C CA . ASP A 1 176 ? -29.587 -1.900 74.795 1.00 34.94 176 ASP A CA 1
ATOM 1389 C C . ASP A 1 176 ? -29.631 -2.421 76.251 1.00 34.94 176 ASP A C 1
ATOM 1391 O O . ASP A 1 176 ? -29.892 -3.588 76.548 1.00 34.94 176 ASP A O 1
ATOM 1395 N N . GLN A 1 177 ? -29.393 -1.492 77.168 1.00 43.06 177 GLN A N 1
ATOM 1396 C CA . GLN A 1 177 ? -29.412 -1.602 78.619 1.00 43.06 177 GLN A CA 1
ATOM 1397 C C . GLN A 1 177 ? -30.851 -1.663 79.174 1.00 43.06 177 GLN A C 1
ATOM 1399 O O . GLN A 1 177 ? -31.569 -0.670 79.094 1.00 43.06 177 GLN A O 1
ATOM 1404 N N . SER A 1 178 ? -31.264 -2.743 79.860 1.00 37.78 178 SER A N 1
ATOM 1405 C CA . SER A 1 178 ? -32.223 -2.650 80.995 1.00 37.78 178 SER A CA 1
ATOM 1406 C C . SER A 1 178 ? -32.409 -3.944 81.821 1.00 37.78 178 SER A C 1
ATOM 1408 O O . SER A 1 178 ? -32.918 -4.947 81.342 1.00 37.78 178 SER A O 1
ATOM 1410 N N . THR A 1 179 ? -31.999 -3.864 83.096 1.00 46.75 179 THR A N 1
ATOM 1411 C CA . THR A 1 179 ? -32.696 -4.258 84.355 1.00 46.75 179 THR A CA 1
ATOM 1412 C C . THR A 1 179 ? -33.871 -5.258 84.374 1.00 46.75 179 THR A C 1
ATOM 1414 O O . THR A 1 179 ? -34.734 -5.170 83.515 1.00 46.75 179 THR A O 1
ATOM 1417 N N . LEU A 1 180 ? -33.983 -6.031 85.484 1.00 34.66 180 LEU A N 1
ATOM 1418 C CA . LEU A 1 180 ? -35.187 -6.536 86.225 1.00 34.66 180 LEU A CA 1
ATOM 1419 C C . LEU A 1 180 ? -34.887 -7.926 86.879 1.00 34.66 180 LEU A C 1
ATOM 1421 O O . LEU A 1 180 ? -34.209 -8.729 86.253 1.00 34.66 180 LEU A O 1
ATOM 1425 N N . TRP A 1 181 ? -35.366 -8.355 88.068 1.00 36.91 181 TRP A N 1
ATOM 1426 C CA . TRP A 1 181 ? -35.668 -7.665 89.347 1.00 36.91 181 TRP A CA 1
ATOM 1427 C C . TRP A 1 181 ? -35.881 -8.627 90.567 1.00 36.91 181 TRP A C 1
ATOM 1429 O O . TRP A 1 181 ? -36.695 -9.535 90.498 1.00 36.91 181 TRP A O 1
ATOM 1439 N N . ILE A 1 182 ? -35.233 -8.314 91.711 1.00 39.53 182 ILE A N 1
ATOM 1440 C CA . ILE A 1 182 ? -35.763 -8.317 93.113 1.00 39.53 182 ILE A CA 1
ATOM 1441 C C . ILE A 1 182 ? -36.140 -9.641 93.846 1.00 39.53 182 ILE A C 1
ATOM 1443 O O . ILE A 1 182 ? -37.103 -10.304 93.487 1.00 39.53 182 ILE A O 1
ATOM 1447 N N . SER A 1 183 ? -35.554 -9.865 95.046 1.00 32.75 183 SER A N 1
ATOM 1448 C CA . SER A 1 183 ? -36.328 -10.081 96.300 1.00 32.75 183 SER A CA 1
ATOM 1449 C C . SER A 1 183 ? -35.527 -9.887 97.613 1.00 32.75 183 SER A C 1
ATOM 1451 O O . SER A 1 183 ? -34.527 -10.547 97.868 1.00 32.75 183 SER A O 1
ATOM 1453 N N . LYS A 1 184 ? -36.063 -8.969 98.428 1.00 41.78 184 LYS A N 1
ATOM 1454 C CA . LYS A 1 184 ? -36.082 -8.770 99.902 1.00 41.78 184 LYS A CA 1
ATOM 1455 C C . LYS A 1 184 ? -35.768 -9.998 100.806 1.00 41.78 184 LYS A C 1
ATOM 1457 O O . LYS A 1 184 ? -36.018 -11.123 100.400 1.00 41.78 184 LYS A O 1
ATOM 1462 N N . ASN A 1 185 ? -35.353 -9.881 102.084 1.00 35.66 185 ASN A N 1
ATOM 1463 C CA . ASN A 1 185 ? -35.482 -8.789 103.084 1.00 35.66 185 ASN A CA 1
ATOM 1464 C C . ASN A 1 185 ? -34.421 -8.916 104.239 1.00 35.66 185 ASN A C 1
ATOM 1466 O O . ASN A 1 185 ? -33.596 -9.825 104.178 1.00 35.66 185 ASN A O 1
ATOM 1470 N N . PRO A 1 186 ? -34.384 -8.039 105.277 1.00 49.22 186 PRO A N 1
ATOM 1471 C CA . PRO A 1 186 ? -33.187 -7.812 106.108 1.00 49.22 186 PRO A CA 1
ATOM 1472 C C . PRO A 1 186 ? -33.081 -8.652 107.393 1.00 49.22 186 PRO A C 1
ATOM 1474 O O . PRO A 1 186 ? -34.077 -9.156 107.917 1.00 49.22 186 PRO A O 1
ATOM 1477 N N . ARG A 1 187 ? -31.883 -8.653 107.998 1.00 35.19 187 ARG A N 1
ATOM 1478 C CA . ARG A 1 187 ? -31.713 -8.813 109.450 1.00 35.19 187 ARG A CA 1
ATOM 1479 C C . ARG A 1 187 ? -30.481 -8.041 109.948 1.00 35.19 187 ARG A C 1
ATOM 1481 O O . ARG A 1 187 ? -29.431 -8.069 109.317 1.00 35.19 187 ARG A O 1
ATOM 1488 N N . LYS A 1 188 ? -30.656 -7.323 111.055 1.00 38.12 188 LYS A N 1
ATOM 1489 C CA . LYS A 1 188 ? -29.624 -6.620 111.830 1.00 38.12 188 LYS A CA 1
ATOM 1490 C C . LYS A 1 188 ? -29.291 -7.513 113.019 1.00 38.12 188 LYS A C 1
ATOM 1492 O O . LYS A 1 188 ? -30.237 -7.976 113.640 1.00 38.12 188 LYS A O 1
ATOM 1497 N N . ASP A 1 189 ? -28.015 -7.684 113.349 1.00 40.84 189 ASP A N 1
ATOM 1498 C CA . ASP A 1 189 ? -27.589 -7.779 114.747 1.00 40.84 189 ASP A CA 1
ATOM 1499 C C . ASP A 1 189 ? -26.096 -7.484 114.910 1.00 40.84 189 ASP A C 1
ATOM 1501 O O . ASP A 1 189 ? -25.306 -7.587 113.972 1.00 40.84 189 ASP A O 1
ATOM 1505 N N . SER A 1 190 ? -25.755 -7.037 116.111 1.00 40.81 190 SER A N 1
ATOM 1506 C CA . SER A 1 190 ? -24.439 -6.567 116.542 1.00 40.81 190 SER A CA 1
ATOM 1507 C C . SER A 1 190 ? -23.803 -7.543 117.528 1.00 40.81 190 SER A C 1
ATOM 1509 O O . SER A 1 190 ? -24.486 -7.952 118.463 1.00 40.81 190 SER A O 1
ATOM 1511 N N . SER A 1 191 ? -22.497 -7.804 117.418 1.00 36.56 191 SER A N 1
ATOM 1512 C CA . SER A 1 191 ? -21.656 -8.119 118.585 1.00 36.56 191 SER A CA 1
ATOM 1513 C C . SER A 1 191 ? -20.167 -7.870 118.303 1.00 36.56 191 SER A C 1
ATOM 1515 O O . SER A 1 191 ? -19.775 -7.664 117.155 1.00 36.56 191 SER A O 1
ATOM 1517 N N . MET A 1 192 ? -19.383 -7.832 119.379 1.00 40.25 192 MET A N 1
ATOM 1518 C CA . MET A 1 192 ? -17.960 -7.479 119.466 1.00 40.25 192 MET A CA 1
ATOM 1519 C C . MET A 1 192 ? -17.066 -8.738 119.575 1.00 40.25 192 MET A C 1
ATOM 1521 O O . MET A 1 192 ? -17.568 -9.853 119.462 1.00 40.25 192 MET A O 1
ATOM 1525 N N . GLU A 1 193 ? -15.779 -8.508 119.878 1.00 35.94 193 GLU A N 1
ATOM 1526 C CA . GLU A 1 193 ? -14.685 -9.467 120.159 1.00 35.94 193 GLU A CA 1
ATOM 1527 C C . GLU A 1 193 ? -13.996 -10.053 118.904 1.00 35.94 193 GLU A C 1
ATOM 1529 O O . GLU A 1 193 ? -14.650 -10.408 117.925 1.00 35.94 193 GLU A O 1
ATOM 1534 N N . VAL A 1 194 ? -12.657 -10.127 118.833 1.00 35.56 194 VAL A N 1
ATOM 1535 C CA . VAL A 1 194 ? -11.602 -9.965 119.869 1.00 35.56 194 VAL A CA 1
ATOM 1536 C C . VAL A 1 194 ? -10.679 -8.783 119.563 1.00 35.56 194 VAL A C 1
ATOM 1538 O O . VAL A 1 194 ? -10.275 -8.657 118.386 1.00 35.56 194 VAL A O 1
#

Radius of gyration: 38.6 Å; chains: 1; bounding box: 56×40×144 Å

Sequence (194 aa):
LKILLLYYAFYALLCSQKSFVCYGNSRHPCYKIAYFQDLSRRVGFQEARQACEIDGGALLSLQSEAEQKLIENMLQNLTKSGSLISDGDFWIGLWRSGEGQTTSSACPDLYKWTDGSISLFRNWYTDEPSCGSLIPNLIYVVIPTIPLLLLILVAFGTCCFQMLHKSKIRTKTSPDQSTLWISKNPRKDSSMEV

Organism: Sphenodon punctatus (NCBI:txid8508)